Protein AF-A0A7J9GFH0-F1 (afdb_monomer_lite)

Foldseek 3Di:
DDDQDDPVCVVVSQVVVQVVCVVVPQDARQDPPDPDPVNVVRNVVSVVVVVVVVVVVVVVVVVVVVVVVVVVVVVVVVVVVVVVVVVVVVVVVVVVVVVVVVVVVVVVVVVVVVVVVVVVVVVVVVVVVVVVVVVVVVVVVVVVVVVVVVVVVVVVVVVVVVVVVVVVPDDDDDDDDDDDDDDDDDDPPPPVVVVVVVVVVVVVVVVVVVVVVVVVVVVVVVVVD

Radius of gyration: 64.39 Å; chains: 1; bounding box: 126×39×171 Å

Secondary structure (DSSP, 8-state):
---S--TTTHHHHHHHHHHHHHHTT-S----SS--SHHHHHHHHHHHHHHHHHHHHHHHHHHHHHHHHHHHHHHHHHHHHHHHHHHHHHHHHHHHHHHHHHHHHHHHHHHHHHHHHHHHHHHHHHHHHHHHHHHHHHHHHHHHHHHHHHHHHHHHHHHHHHHHHHHTTS-------------PPP----HHHHHHHHHHHHHHHHHHHHHHHHHHHHHHHHHH--

Organism: NCBI:txid34285

Structure (mmCIF, N/CA/C/O backbone):
data_AF-A0A7J9GFH0-F1
#
_entry.id   AF-A0A7J9GFH0-F1
#
loop_
_atom_site.group_PDB
_atom_site.id
_atom_site.type_symbol
_atom_site.label_atom_id
_atom_site.label_alt_id
_atom_site.label_comp_id
_atom_site.label_asym_id
_atom_site.label_entity_id
_atom_site.label_seq_id
_atom_site.pdbx_PDB_ins_code
_atom_site.Cartn_x
_atom_site.Cartn_y
_atom_site.Cartn_z
_atom_site.occupancy
_atom_site.B_iso_or_equiv
_atom_site.auth_seq_id
_atom_site.auth_comp_id
_atom_site.auth_asym_id
_atom_site.auth_atom_id
_atom_site.pdbx_PDB_model_num
ATOM 1 N N . GLU A 1 1 ? 15.132 -2.790 -58.541 1.00 52.41 1 GLU A N 1
ATOM 2 C CA . GLU A 1 1 ? 16.524 -2.579 -58.098 1.00 52.41 1 GLU A CA 1
ATOM 3 C C . GLU A 1 1 ? 16.823 -1.096 -58.178 1.00 52.41 1 GLU A C 1
ATOM 5 O O . GLU A 1 1 ? 16.444 -0.479 -59.165 1.00 52.41 1 GLU A O 1
ATOM 10 N N . TYR A 1 2 ? 17.394 -0.510 -57.127 1.00 74.12 2 TYR A N 1
ATOM 11 C CA . TYR A 1 2 ? 17.828 0.885 -57.156 1.00 74.12 2 TYR A CA 1
ATOM 12 C C . TYR A 1 2 ? 19.345 0.876 -57.318 1.00 74.12 2 TYR A C 1
ATOM 14 O O . TYR A 1 2 ? 20.072 0.583 -56.370 1.00 74.12 2 TYR A O 1
ATOM 22 N N . THR A 1 3 ? 19.812 1.093 -58.543 1.00 85.44 3 THR A N 1
ATOM 23 C CA . THR A 1 3 ? 21.237 1.028 -58.867 1.00 85.44 3 THR A CA 1
ATOM 24 C C . THR A 1 3 ? 21.849 2.404 -58.656 1.00 85.44 3 THR A C 1
ATOM 26 O O . THR A 1 3 ? 21.483 3.361 -59.329 1.00 85.44 3 THR A O 1
ATOM 29 N N . PHE A 1 4 ? 22.766 2.511 -57.694 1.00 90.75 4 PHE A N 1
ATOM 30 C CA . PHE A 1 4 ? 23.418 3.778 -57.357 1.00 90.75 4 PHE A CA 1
ATOM 31 C C . PHE A 1 4 ? 24.394 4.269 -58.445 1.00 90.75 4 PHE A C 1
ATOM 33 O O . PHE A 1 4 ? 24.549 5.474 -58.609 1.00 90.75 4 PHE A O 1
ATOM 40 N N . ALA A 1 5 ? 25.045 3.367 -59.189 1.00 91.25 5 ALA A N 1
ATOM 41 C CA . ALA A 1 5 ? 26.006 3.721 -60.235 1.00 91.25 5 ALA A CA 1
ATOM 42 C C . ALA A 1 5 ? 25.858 2.830 -61.482 1.00 91.25 5 ALA A C 1
ATOM 44 O O . ALA A 1 5 ? 25.678 1.619 -61.363 1.00 91.25 5 ALA A O 1
ATOM 45 N N . ASP A 1 6 ? 25.980 3.429 -62.665 1.00 92.00 6 ASP A N 1
ATOM 46 C CA . ASP A 1 6 ? 25.994 2.787 -63.983 1.00 92.00 6 ASP A CA 1
ATOM 47 C C . ASP A 1 6 ? 27.064 3.427 -64.887 1.00 92.00 6 ASP A C 1
ATOM 49 O O . ASP A 1 6 ? 27.697 4.417 -64.521 1.00 92.00 6 ASP A O 1
ATOM 53 N N . ALA A 1 7 ? 27.278 2.872 -66.084 1.00 90.62 7 ALA A N 1
ATOM 54 C CA . ALA A 1 7 ? 28.321 3.333 -67.004 1.00 90.62 7 ALA A CA 1
ATOM 55 C C . ALA A 1 7 ? 28.173 4.804 -67.449 1.00 90.62 7 ALA A C 1
ATOM 57 O O . ALA A 1 7 ? 29.170 5.429 -67.807 1.00 90.62 7 ALA A O 1
ATOM 58 N N . GLY A 1 8 ? 26.959 5.362 -67.428 1.00 92.94 8 GLY A N 1
ATOM 59 C CA . GLY A 1 8 ? 26.682 6.741 -67.825 1.00 92.94 8 GLY A CA 1
ATOM 60 C C . GLY A 1 8 ? 26.935 7.772 -66.723 1.00 92.94 8 GLY A C 1
ATOM 61 O O . GLY A 1 8 ? 27.046 8.958 -67.032 1.00 92.94 8 GLY A O 1
ATOM 62 N N . ASN A 1 9 ? 27.047 7.353 -65.455 1.00 92.25 9 ASN A N 1
ATOM 63 C CA . ASN A 1 9 ? 27.145 8.268 -64.309 1.00 92.25 9 ASN A CA 1
ATOM 64 C C . ASN A 1 9 ? 28.367 8.055 -63.391 1.00 92.25 9 ASN A C 1
ATOM 66 O O . ASN A 1 9 ? 28.480 8.738 -62.370 1.00 92.25 9 ASN A O 1
ATOM 70 N N . LEU A 1 10 ? 29.313 7.180 -63.761 1.00 89.25 10 LEU A N 1
ATOM 71 C CA . LEU A 1 10 ? 30.472 6.817 -62.925 1.00 89.25 10 LEU A CA 1
ATOM 72 C C . LEU A 1 10 ? 31.273 8.013 -62.387 1.00 89.25 10 LEU A C 1
ATOM 74 O O . LEU A 1 10 ? 31.645 8.011 -61.213 1.00 89.25 10 LEU A O 1
ATOM 78 N N . ASP A 1 11 ? 31.533 9.034 -63.209 1.00 87.62 11 ASP A N 1
ATOM 79 C CA . ASP A 1 11 ? 32.290 10.225 -62.786 1.00 87.62 11 ASP A CA 1
ATOM 80 C C . ASP A 1 11 ? 31.548 10.999 -61.686 1.00 87.62 11 ASP A C 1
ATOM 82 O O . ASP A 1 11 ? 32.135 11.393 -60.674 1.00 87.62 11 ASP A O 1
ATOM 86 N N . HIS A 1 12 ? 30.230 11.144 -61.837 1.00 90.38 12 HIS A N 1
ATOM 87 C CA . HIS A 1 12 ? 29.394 11.805 -60.846 1.00 90.38 12 HIS A CA 1
ATOM 88 C C . HIS A 1 12 ? 29.321 10.998 -59.543 1.00 90.38 12 HIS A C 1
ATOM 90 O O . HIS A 1 12 ? 29.554 11.551 -58.467 1.00 90.38 12 HIS A O 1
ATOM 96 N N . CYS A 1 13 ? 29.082 9.685 -59.628 1.00 91.06 13 CYS A N 1
ATOM 97 C CA . CYS A 1 13 ? 29.003 8.817 -58.452 1.00 91.06 13 CYS A CA 1
ATOM 98 C C . CYS A 1 13 ? 30.339 8.740 -57.699 1.00 91.06 13 CYS A C 1
ATOM 100 O O . CYS A 1 13 ? 30.350 8.783 -56.470 1.00 91.06 13 CYS A O 1
ATOM 102 N N . THR A 1 14 ? 31.470 8.706 -58.409 1.00 88.38 14 THR A N 1
ATOM 103 C CA . THR A 1 14 ? 32.809 8.696 -57.792 1.00 88.38 14 THR A CA 1
ATOM 104 C C . THR A 1 14 ? 33.092 10.006 -57.058 1.00 88.38 14 THR A C 1
ATOM 106 O O . THR A 1 14 ? 33.534 9.987 -55.906 1.00 88.38 14 THR A O 1
ATOM 109 N N . LYS A 1 15 ? 32.777 11.157 -57.672 1.00 89.00 15 LYS A N 1
ATOM 110 C CA . LYS A 1 15 ? 32.896 12.473 -57.017 1.00 89.00 15 LYS A CA 1
ATOM 111 C C . LYS A 1 15 ? 32.024 12.560 -55.765 1.00 89.00 15 LYS A C 1
ATOM 113 O O . LYS A 1 15 ? 32.509 12.985 -54.717 1.00 89.00 15 LYS A O 1
ATOM 118 N N . TYR A 1 16 ? 30.774 12.108 -55.858 1.00 91.88 16 TYR A N 1
ATOM 119 C CA . TYR A 1 16 ? 29.848 12.088 -54.728 1.00 91.88 16 TYR A CA 1
ATOM 120 C C . TYR A 1 16 ? 30.355 11.209 -53.576 1.00 91.88 16 TYR A C 1
ATOM 122 O O . TYR A 1 16 ? 30.370 11.656 -52.427 1.00 91.88 16 TYR A O 1
ATOM 130 N N . LEU A 1 17 ? 30.804 9.982 -53.865 1.00 91.00 17 LEU A N 1
ATOM 131 C CA . LEU A 1 17 ? 31.342 9.078 -52.846 1.00 91.00 17 LEU A CA 1
ATOM 132 C C . LEU A 1 17 ? 32.554 9.697 -52.154 1.00 91.00 17 LEU A C 1
ATOM 134 O O . LEU A 1 17 ? 32.603 9.725 -50.930 1.00 91.00 17 LEU A O 1
ATOM 138 N N . ASN A 1 18 ? 33.487 10.269 -52.912 1.00 91.06 18 ASN A N 1
ATOM 139 C CA . ASN A 1 18 ? 34.682 10.892 -52.349 1.00 91.06 18 ASN A CA 1
ATOM 140 C C . ASN A 1 18 ? 34.357 12.093 -51.454 1.00 91.06 18 ASN A C 1
ATOM 142 O O . ASN A 1 18 ? 34.905 12.204 -50.358 1.00 91.06 18 ASN A O 1
ATOM 146 N N . GLN A 1 19 ? 33.419 12.950 -51.860 1.00 91.12 19 GLN A N 1
ATOM 147 C CA . GLN A 1 19 ? 32.956 14.061 -51.024 1.00 91.12 19 GLN A CA 1
ATOM 148 C C . GLN A 1 19 ? 32.270 13.571 -49.739 1.00 91.12 19 GLN A C 1
ATOM 150 O O . GLN A 1 19 ? 32.474 14.123 -48.655 1.00 91.12 19 GLN A O 1
ATOM 155 N N . THR A 1 20 ? 31.468 12.515 -49.852 1.00 92.19 20 THR A N 1
ATOM 156 C CA . THR A 1 20 ? 30.736 11.924 -48.727 1.00 92.19 20 THR A CA 1
ATOM 157 C C . THR A 1 20 ? 31.685 11.258 -47.733 1.00 92.19 20 THR A C 1
ATOM 159 O O . THR A 1 20 ? 31.563 11.463 -46.528 1.00 92.19 20 THR A O 1
ATOM 162 N N . LEU A 1 21 ? 32.681 10.520 -48.224 1.00 92.06 21 LEU A N 1
ATOM 163 C CA . LEU A 1 21 ? 33.712 9.884 -47.406 1.00 92.06 21 LEU A CA 1
ATOM 164 C C . LEU A 1 21 ? 34.490 10.909 -46.584 1.00 92.06 21 LEU A C 1
ATOM 166 O O . LEU A 1 21 ? 34.638 10.734 -45.378 1.00 92.06 21 LEU A O 1
ATOM 170 N N . VAL A 1 22 ? 34.908 12.016 -47.200 1.00 90.19 22 VAL A N 1
ATOM 171 C CA . VAL A 1 22 ? 35.582 13.107 -46.479 1.00 90.19 22 VAL A CA 1
ATOM 172 C C . VAL A 1 22 ? 34.663 13.717 -45.419 1.00 90.19 22 VAL A C 1
ATOM 174 O O . VAL A 1 22 ? 35.096 13.955 -44.294 1.00 90.19 22 VAL A O 1
ATOM 177 N N . THR A 1 23 ? 33.382 13.916 -45.743 1.00 92.75 23 THR A N 1
ATOM 178 C CA . THR A 1 23 ? 32.383 14.459 -44.805 1.00 92.75 23 THR A CA 1
ATOM 179 C C . THR A 1 23 ? 32.192 13.552 -43.586 1.00 92.75 23 THR A C 1
ATOM 181 O O . THR A 1 23 ? 32.051 14.043 -42.468 1.00 92.75 23 THR A O 1
ATOM 184 N N . PHE A 1 24 ? 32.242 12.232 -43.778 1.00 91.38 24 PHE A N 1
ATOM 185 C CA . PHE A 1 24 ? 32.204 11.245 -42.695 1.00 91.38 24 PHE A CA 1
ATOM 186 C C . PHE A 1 24 ? 33.566 10.994 -42.026 1.00 91.38 24 PHE A C 1
ATOM 188 O O . PHE A 1 24 ? 33.665 10.135 -41.153 1.00 91.38 24 PHE A O 1
ATOM 195 N N . GLY A 1 25 ? 34.601 11.763 -42.380 1.00 91.25 25 GLY A N 1
ATOM 196 C CA . GLY A 1 25 ? 35.906 11.734 -41.720 1.00 91.25 25 GLY A CA 1
ATOM 197 C C . GLY A 1 25 ? 36.861 10.648 -42.221 1.00 91.25 25 GLY A C 1
ATOM 198 O O . GLY A 1 25 ? 37.828 10.330 -41.529 1.00 91.25 25 GLY A O 1
ATOM 199 N N . PHE A 1 26 ? 36.628 10.075 -43.405 1.00 90.62 26 PHE A N 1
ATOM 200 C CA . PHE A 1 26 ? 37.538 9.094 -43.994 1.00 90.62 26 PHE A CA 1
ATOM 201 C C . PHE A 1 26 ? 38.733 9.771 -44.694 1.00 90.62 26 PHE A C 1
ATOM 203 O O . PHE A 1 26 ? 38.557 10.754 -45.417 1.00 90.62 26 PHE A O 1
ATOM 210 N N . PRO A 1 27 ? 39.960 9.244 -44.520 1.00 72.19 27 PRO A N 1
ATOM 211 C CA . PRO A 1 27 ? 41.197 9.942 -44.878 1.00 72.19 27 PRO A CA 1
ATOM 212 C C . PRO A 1 27 ? 41.622 9.833 -46.356 1.00 72.19 27 PRO A C 1
ATOM 214 O O . PRO A 1 27 ? 42.623 10.442 -46.732 1.00 72.19 27 PRO A O 1
ATOM 217 N N . ALA A 1 28 ? 40.925 9.060 -47.200 1.00 73.25 28 ALA A N 1
ATOM 218 C CA . ALA A 1 28 ? 41.330 8.816 -48.589 1.00 73.25 28 ALA A CA 1
ATOM 219 C C . ALA A 1 28 ? 40.144 8.792 -49.565 1.00 73.25 28 ALA A C 1
ATOM 221 O O . ALA A 1 28 ? 39.106 8.189 -49.292 1.00 73.25 28 ALA A O 1
ATOM 222 N N . SER A 1 29 ? 40.328 9.414 -50.731 1.00 77.94 29 SER A N 1
ATOM 223 C CA . SER A 1 29 ? 39.418 9.292 -51.870 1.00 77.94 29 SER A CA 1
ATOM 224 C C . SER A 1 29 ? 39.567 7.922 -52.528 1.00 77.94 29 SER A C 1
ATOM 226 O O . SER A 1 29 ? 40.685 7.448 -52.729 1.00 77.94 29 SER A O 1
ATOM 228 N N . LEU A 1 30 ? 38.448 7.320 -52.908 1.00 85.38 30 LEU A N 1
ATOM 229 C CA . LEU A 1 30 ? 38.395 6.185 -53.813 1.00 85.38 30 LEU A CA 1
ATOM 230 C C . LEU A 1 30 ? 38.889 6.632 -55.190 1.00 85.38 30 LEU A C 1
ATOM 232 O O . LEU A 1 30 ? 38.220 7.404 -55.884 1.00 85.38 30 LEU A O 1
ATOM 236 N N . ASP A 1 31 ? 40.059 6.134 -55.569 1.00 87.12 31 ASP A N 1
ATOM 237 C CA . ASP A 1 31 ? 40.523 6.145 -56.949 1.00 87.12 31 ASP A CA 1
ATOM 238 C C . ASP A 1 31 ? 40.483 4.708 -57.464 1.00 87.12 31 ASP A C 1
ATOM 240 O O . ASP A 1 31 ? 41.330 3.877 -57.128 1.00 87.12 31 ASP A O 1
ATOM 244 N N . LEU A 1 32 ? 39.417 4.402 -58.202 1.00 80.69 32 LEU A N 1
ATOM 245 C CA . LEU A 1 32 ? 39.141 3.065 -58.727 1.00 80.69 32 LEU A CA 1
ATOM 246 C C . LEU A 1 32 ? 39.838 2.809 -60.070 1.00 80.69 32 LEU A C 1
ATOM 248 O O . LEU A 1 32 ? 39.876 1.667 -60.520 1.00 80.69 32 LEU A O 1
ATOM 252 N N . PHE A 1 33 ? 40.378 3.855 -60.701 1.00 83.00 33 PHE A N 1
ATOM 253 C CA . PHE A 1 33 ? 41.049 3.783 -62.002 1.00 83.00 33 PHE A CA 1
ATOM 254 C C . PHE A 1 33 ? 42.569 3.977 -61.889 1.00 83.00 33 PHE A C 1
ATOM 256 O O . PHE A 1 33 ? 43.272 3.980 -62.902 1.00 83.00 33 PHE A O 1
ATOM 263 N N . ALA A 1 34 ? 43.083 4.130 -60.666 1.00 87.00 34 ALA A N 1
ATOM 264 C CA . ALA A 1 34 ? 44.504 4.225 -60.381 1.00 87.00 34 ALA A CA 1
ATOM 265 C C . ALA A 1 34 ? 45.259 2.958 -60.810 1.00 87.00 34 ALA A C 1
ATOM 267 O O . ALA A 1 34 ? 44.899 1.840 -60.447 1.00 87.00 34 ALA A O 1
ATOM 268 N N . ASN A 1 35 ? 46.366 3.159 -61.527 1.00 87.81 35 ASN A N 1
ATOM 269 C CA . ASN A 1 35 ? 47.266 2.087 -61.962 1.00 87.81 35 ASN A CA 1
ATOM 270 C C . ASN A 1 35 ? 48.577 2.052 -61.161 1.00 87.81 35 ASN A C 1
ATOM 272 O O . ASN A 1 35 ? 49.395 1.153 -61.357 1.00 87.81 35 ASN A O 1
ATOM 276 N N . ASP A 1 36 ? 48.800 3.024 -60.270 1.00 93.56 36 ASP A N 1
ATOM 277 C CA . ASP A 1 36 ? 49.975 3.052 -59.407 1.00 93.56 36 ASP A CA 1
ATOM 278 C C . ASP A 1 36 ? 49.691 2.361 -58.054 1.00 93.56 36 ASP A C 1
ATOM 280 O O . ASP A 1 36 ? 48.625 2.563 -57.458 1.00 93.56 36 ASP A O 1
ATOM 284 N N . PRO A 1 37 ? 50.636 1.562 -57.523 1.00 92.44 37 PRO A N 1
ATOM 285 C CA . PRO A 1 37 ? 50.430 0.821 -56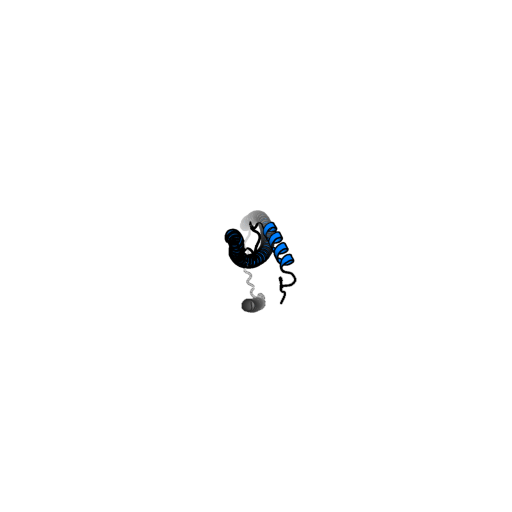.278 1.00 92.44 37 PRO A CA 1
ATOM 286 C C . PRO A 1 37 ? 50.078 1.686 -55.058 1.00 92.44 37 PRO A C 1
ATOM 288 O O . PRO A 1 37 ? 49.402 1.210 -54.147 1.00 92.44 37 PRO A O 1
ATOM 291 N N . VAL A 1 38 ? 50.522 2.947 -55.016 1.00 90.69 38 VAL A N 1
ATOM 292 C CA . VAL A 1 38 ? 50.305 3.842 -53.868 1.00 90.69 38 VAL A CA 1
ATOM 293 C C . VAL A 1 38 ? 48.847 4.296 -53.810 1.00 90.69 38 VAL A C 1
ATOM 295 O O . VAL A 1 38 ? 48.231 4.289 -52.743 1.00 90.69 38 VAL A O 1
ATOM 298 N N . SER A 1 39 ? 48.267 4.670 -54.946 1.00 89.31 39 SER A N 1
ATOM 299 C CA . SER A 1 39 ? 46.855 5.047 -55.045 1.00 89.31 39 SER A CA 1
ATOM 300 C C . SER A 1 39 ? 45.929 3.854 -54.816 1.00 89.31 39 SER A C 1
ATOM 302 O O . SER A 1 39 ? 44.978 3.976 -54.045 1.00 89.31 39 SER A O 1
ATOM 304 N N . VAL A 1 40 ? 46.268 2.674 -55.351 1.00 90.50 40 VAL A N 1
ATOM 305 C CA . VAL A 1 40 ? 45.525 1.431 -55.070 1.00 90.50 40 VAL A CA 1
ATOM 306 C C . VAL A 1 40 ? 45.533 1.111 -53.570 1.00 90.50 40 VAL A C 1
ATOM 308 O O . VAL A 1 40 ? 44.481 0.839 -52.990 1.00 90.50 40 VAL A O 1
ATOM 311 N N . ALA A 1 41 ? 46.687 1.214 -52.899 1.00 91.44 41 ALA A N 1
ATOM 312 C CA . ALA A 1 41 ? 46.783 0.992 -51.456 1.00 91.44 41 ALA A CA 1
ATOM 313 C C . ALA A 1 41 ? 45.929 1.983 -50.640 1.00 91.44 41 ALA A C 1
ATOM 315 O O . ALA A 1 41 ? 45.301 1.588 -49.656 1.00 91.44 41 ALA A O 1
ATOM 316 N N . ARG A 1 42 ? 45.853 3.258 -51.052 1.00 90.12 42 ARG A N 1
ATOM 317 C CA . ARG A 1 42 ? 44.981 4.262 -50.411 1.00 90.12 42 ARG A CA 1
ATOM 318 C C . ARG A 1 42 ? 43.501 3.907 -50.543 1.00 90.12 42 ARG A C 1
ATOM 320 O O . ARG A 1 42 ? 42.786 3.966 -49.541 1.00 90.12 42 ARG A O 1
ATOM 327 N N . THR A 1 43 ? 43.061 3.482 -51.727 1.00 91.38 43 THR A N 1
ATOM 328 C CA . THR A 1 43 ? 41.689 3.000 -51.951 1.00 91.38 43 THR A CA 1
ATOM 329 C C . THR A 1 43 ? 41.394 1.778 -51.071 1.00 91.38 43 THR A C 1
ATOM 331 O O . THR A 1 43 ? 40.390 1.773 -50.358 1.00 91.38 43 THR A O 1
ATOM 334 N N . CYS A 1 44 ? 42.291 0.785 -51.024 1.00 91.00 44 CYS A N 1
ATOM 335 C CA . CYS A 1 44 ? 42.139 -0.395 -50.164 1.00 91.00 44 CYS A CA 1
ATOM 336 C C . CYS A 1 44 ? 42.028 -0.033 -48.677 1.00 91.00 44 CYS A C 1
ATOM 338 O O . CYS A 1 44 ? 41.154 -0.551 -47.985 1.00 91.00 44 CYS A O 1
ATOM 340 N N . ASN A 1 45 ? 42.866 0.882 -48.186 1.00 92.06 45 ASN A N 1
ATOM 341 C CA . ASN A 1 45 ? 42.812 1.335 -46.796 1.00 92.06 45 ASN A CA 1
ATOM 342 C C . ASN A 1 45 ? 41.503 2.068 -46.478 1.00 92.06 45 ASN A C 1
ATOM 344 O O . ASN A 1 45 ? 40.937 1.853 -45.408 1.00 92.06 45 ASN A O 1
ATOM 348 N N . CYS A 1 46 ? 40.989 2.881 -47.407 1.00 92.62 46 CYS A N 1
ATOM 349 C CA . CYS A 1 46 ? 39.687 3.532 -47.251 1.00 92.62 46 CYS A CA 1
ATOM 350 C C . CYS A 1 46 ? 38.556 2.501 -47.134 1.00 92.62 46 CYS A C 1
ATOM 352 O O . CYS A 1 46 ? 37.756 2.550 -46.199 1.00 92.62 46 CYS A O 1
ATOM 354 N N . ILE A 1 47 ? 38.543 1.508 -48.030 1.00 92.56 47 ILE A N 1
ATOM 355 C CA . ILE A 1 47 ? 37.573 0.404 -48.002 1.00 92.56 47 ILE A CA 1
ATOM 356 C C . ILE A 1 47 ? 37.692 -0.392 -46.696 1.00 92.56 47 ILE A C 1
ATOM 358 O O . ILE A 1 47 ? 36.682 -0.695 -46.063 1.00 92.56 47 ILE A O 1
ATOM 362 N N . TYR A 1 48 ? 38.911 -0.683 -46.243 1.00 93.25 48 TYR A N 1
ATOM 363 C CA . TYR A 1 48 ? 39.139 -1.365 -44.972 1.00 93.25 48 TYR A CA 1
ATOM 364 C C . TYR A 1 48 ? 38.613 -0.554 -43.777 1.00 93.25 48 TYR A C 1
ATOM 366 O O . TYR A 1 48 ? 37.925 -1.107 -42.920 1.00 93.25 48 TYR A O 1
ATOM 374 N N . SER A 1 49 ? 38.849 0.763 -43.739 1.00 93.25 49 SER A N 1
ATOM 375 C CA . SER A 1 49 ? 38.288 1.645 -42.705 1.00 93.25 49 SER A CA 1
ATOM 376 C C . SER A 1 49 ? 36.756 1.658 -42.711 1.00 93.25 49 SER A C 1
ATOM 378 O O . SER A 1 49 ? 36.153 1.628 -41.638 1.00 93.25 49 SER A O 1
ATOM 380 N N . LEU A 1 50 ? 36.118 1.648 -43.889 1.00 94.06 50 LEU A N 1
ATOM 381 C CA . LEU A 1 50 ? 34.656 1.555 -44.015 1.00 94.06 50 LEU A CA 1
ATOM 382 C C . LEU A 1 50 ? 34.120 0.244 -43.433 1.00 94.06 50 LEU A C 1
ATOM 384 O O . LEU A 1 50 ? 33.158 0.254 -42.664 1.00 94.06 50 LEU A O 1
ATOM 388 N N . LEU A 1 51 ? 34.760 -0.880 -43.760 1.00 95.69 51 LEU A N 1
ATOM 389 C CA . LEU A 1 51 ? 34.381 -2.194 -43.237 1.00 95.69 51 LEU A CA 1
ATOM 390 C C . LEU A 1 51 ? 34.579 -2.275 -41.720 1.00 95.69 51 LEU A C 1
ATOM 392 O O . LEU A 1 51 ? 33.692 -2.744 -41.008 1.00 95.69 51 LEU A O 1
ATOM 396 N N . GLN A 1 52 ? 35.695 -1.754 -41.208 1.00 95.81 52 GLN A N 1
ATOM 397 C CA . GLN A 1 52 ? 35.976 -1.737 -39.774 1.00 95.81 52 GLN A CA 1
ATOM 398 C C . GLN A 1 52 ? 34.998 -0.840 -39.006 1.00 95.81 52 GLN A C 1
ATOM 400 O O . GLN A 1 52 ? 34.563 -1.188 -37.907 1.00 95.81 52 GLN A O 1
ATOM 405 N N . GLN A 1 53 ? 34.635 0.321 -39.557 1.00 95.94 53 GLN A N 1
ATOM 406 C CA . GLN A 1 53 ? 33.585 1.152 -38.971 1.00 95.94 53 GLN A CA 1
ATOM 407 C C . GLN A 1 53 ? 32.248 0.412 -38.972 1.00 95.94 53 GLN A C 1
ATOM 409 O O . GLN A 1 53 ? 31.601 0.343 -37.932 1.00 95.94 53 GLN A O 1
ATOM 414 N N . ARG A 1 54 ? 31.870 -0.218 -40.090 1.00 96.75 54 ARG A N 1
ATOM 415 C CA . ARG A 1 54 ? 30.624 -0.982 -40.176 1.00 96.75 54 ARG A CA 1
ATOM 416 C C . ARG A 1 54 ? 30.560 -2.104 -39.141 1.00 96.75 54 ARG A C 1
ATOM 418 O O . ARG A 1 54 ? 29.505 -2.305 -38.545 1.00 96.75 54 ARG A O 1
ATOM 425 N N . GLN A 1 55 ? 31.659 -2.820 -38.924 1.00 97.88 55 GLN A N 1
ATOM 426 C CA . GLN A 1 55 ? 31.723 -3.870 -37.913 1.00 97.88 55 GLN A CA 1
ATOM 427 C C . GLN A 1 55 ? 31.518 -3.306 -36.500 1.00 97.88 55 GLN A C 1
ATOM 429 O O . GLN A 1 55 ? 30.651 -3.792 -35.777 1.00 97.88 55 GLN A O 1
ATOM 434 N N . ARG A 1 56 ? 32.219 -2.220 -36.144 1.00 97.81 56 ARG A N 1
ATOM 435 C CA . ARG A 1 56 ? 32.037 -1.537 -34.850 1.00 97.81 56 ARG A CA 1
ATOM 436 C C . ARG A 1 56 ? 30.612 -1.019 -34.654 1.00 97.81 56 ARG A C 1
ATOM 438 O O . ARG A 1 56 ? 30.063 -1.145 -33.565 1.00 97.81 56 ARG A O 1
ATOM 445 N N . ASP A 1 57 ? 29.996 -0.477 -35.703 1.00 98.00 57 ASP A N 1
ATOM 446 C CA . ASP A 1 57 ? 28.612 -0.001 -35.654 1.00 98.00 57 ASP A CA 1
ATOM 447 C C . ASP A 1 57 ? 27.626 -1.153 -35.419 1.00 98.00 57 ASP A C 1
ATOM 449 O O . ASP A 1 57 ? 26.640 -0.993 -34.699 1.00 98.00 57 ASP A O 1
ATOM 453 N N . ILE A 1 58 ? 27.866 -2.324 -36.020 1.00 98.12 58 ILE A N 1
ATOM 454 C CA . ILE A 1 58 ? 27.050 -3.521 -35.784 1.00 98.12 58 ILE A CA 1
ATOM 455 C C . ILE A 1 58 ? 27.184 -3.964 -34.327 1.00 98.12 58 ILE A C 1
ATOM 457 O O . ILE A 1 58 ? 26.163 -4.059 -33.650 1.00 98.12 58 ILE A O 1
ATOM 461 N N . GLU A 1 59 ? 28.411 -4.139 -33.835 1.00 98.12 59 GLU A N 1
ATOM 462 C CA . GLU A 1 59 ? 28.690 -4.563 -32.456 1.00 98.12 59 GLU A CA 1
ATOM 463 C C . GLU A 1 59 ? 28.086 -3.589 -31.429 1.00 98.12 59 GLU A C 1
ATOM 465 O O . GLU A 1 59 ? 27.440 -4.000 -30.462 1.00 98.12 59 GLU A O 1
ATOM 470 N N . PHE A 1 60 ? 28.217 -2.278 -31.666 1.00 98.25 60 PHE A N 1
ATOM 471 C CA . PHE A 1 60 ? 27.617 -1.253 -30.814 1.00 98.25 60 PHE A CA 1
ATOM 472 C C . PHE A 1 60 ? 26.087 -1.345 -30.797 1.00 98.25 60 PHE A C 1
ATOM 474 O O . PHE A 1 60 ? 25.473 -1.310 -29.728 1.00 98.25 60 PHE A O 1
ATOM 481 N N . ARG A 1 61 ? 25.455 -1.486 -31.969 1.00 98.44 61 ARG A N 1
ATOM 482 C CA . ARG A 1 61 ? 23.994 -1.629 -32.064 1.00 98.44 61 ARG A CA 1
ATOM 483 C C . ARG A 1 61 ? 23.500 -2.906 -31.397 1.00 98.44 61 ARG A C 1
ATOM 485 O O . ARG A 1 61 ? 22.443 -2.870 -30.776 1.00 98.44 61 ARG A O 1
ATOM 492 N N . GLU A 1 62 ? 24.223 -4.013 -31.532 1.00 98.12 62 GLU A N 1
ATOM 493 C CA . GLU A 1 62 ? 23.878 -5.283 -30.888 1.00 98.12 62 GLU A CA 1
ATOM 494 C C . GLU A 1 62 ? 23.937 -5.154 -29.364 1.00 98.12 62 GLU A C 1
ATOM 496 O O . GLU A 1 62 ? 22.939 -5.425 -28.698 1.00 98.12 62 GLU A O 1
ATOM 501 N N . SER A 1 63 ? 25.031 -4.609 -28.825 1.00 98.19 63 SER A N 1
ATOM 502 C CA . SER A 1 63 ? 25.188 -4.346 -27.388 1.00 98.19 63 SER A CA 1
ATOM 503 C C . SER A 1 63 ? 24.104 -3.407 -26.837 1.00 98.19 63 SER A C 1
ATOM 505 O O . SER A 1 63 ? 23.450 -3.706 -25.832 1.00 98.19 63 SER A O 1
ATOM 507 N N . ALA A 1 64 ? 23.826 -2.302 -27.538 1.00 98.06 64 ALA A N 1
ATOM 508 C CA . ALA A 1 64 ? 22.761 -1.376 -27.161 1.00 98.06 64 ALA A CA 1
ATOM 509 C C . ALA A 1 64 ? 21.376 -2.046 -27.202 1.00 98.06 64 ALA A C 1
ATOM 511 O O . ALA A 1 64 ? 20.532 -1.807 -26.333 1.00 98.06 64 ALA A O 1
ATOM 512 N N . ASN A 1 65 ? 21.132 -2.911 -28.189 1.00 98.38 65 ASN A N 1
ATOM 513 C CA . ASN A 1 65 ? 19.880 -3.645 -28.307 1.00 98.38 65 ASN A CA 1
ATOM 514 C C . ASN A 1 65 ? 19.715 -4.679 -27.185 1.00 98.38 65 ASN A C 1
ATOM 516 O O . ASN A 1 65 ? 18.625 -4.786 -26.626 1.00 98.38 65 ASN A O 1
ATOM 520 N N . GLU A 1 66 ? 20.775 -5.391 -26.802 1.00 98.44 66 GLU A N 1
ATOM 521 C CA . GLU A 1 66 ? 20.752 -6.284 -25.639 1.00 98.44 66 GLU A CA 1
ATOM 522 C C . GLU A 1 66 ? 20.437 -5.529 -24.347 1.00 98.44 66 GLU A C 1
ATOM 524 O O . GLU A 1 66 ? 19.565 -5.947 -23.582 1.00 98.44 66 GLU A O 1
ATOM 529 N N . GLN A 1 67 ? 21.104 -4.395 -24.110 1.00 98.38 67 GLN A N 1
ATOM 530 C CA . GLN A 1 67 ? 20.845 -3.568 -22.934 1.00 98.38 67 GLN A CA 1
ATOM 531 C C . GLN A 1 67 ? 19.394 -3.077 -22.913 1.00 98.38 67 GLN A C 1
ATOM 533 O O . GLN A 1 67 ? 18.729 -3.155 -21.878 1.00 98.38 67 GLN A O 1
ATOM 538 N N . ARG A 1 68 ? 18.872 -2.636 -24.063 1.00 98.38 68 ARG A N 1
ATOM 539 C CA . ARG A 1 68 ? 17.470 -2.230 -24.211 1.00 98.38 68 ARG A CA 1
ATOM 540 C C . ARG A 1 68 ? 16.511 -3.367 -23.850 1.00 98.38 68 ARG A C 1
ATOM 542 O O . ARG A 1 68 ? 15.539 -3.124 -23.144 1.00 98.38 68 ARG A O 1
ATOM 549 N N . GLN A 1 69 ? 16.774 -4.598 -24.292 1.00 98.50 69 GLN A N 1
ATOM 550 C CA . GLN A 1 69 ? 15.920 -5.749 -23.967 1.00 98.50 69 GLN A CA 1
ATOM 551 C C . GLN A 1 69 ? 15.940 -6.096 -22.472 1.00 98.50 69 GLN A C 1
ATOM 553 O O . GLN A 1 69 ? 14.893 -6.395 -21.891 1.00 98.50 69 GLN A O 1
ATOM 558 N N . ARG A 1 70 ? 17.108 -6.002 -21.821 1.00 98.44 70 ARG A N 1
ATOM 559 C CA . ARG A 1 70 ? 17.219 -6.179 -20.362 1.00 98.44 70 ARG A CA 1
ATOM 560 C C . ARG A 1 70 ? 16.411 -5.117 -19.614 1.00 98.44 70 ARG A C 1
ATOM 562 O O . ARG A 1 70 ? 15.612 -5.468 -18.753 1.00 98.44 70 ARG A O 1
ATOM 569 N N . LEU A 1 71 ? 16.546 -3.847 -20.002 1.00 98.56 71 LEU A N 1
ATOM 570 C CA . LEU A 1 71 ? 15.795 -2.744 -19.396 1.00 98.56 71 LEU A CA 1
ATOM 571 C C . LEU A 1 71 ? 14.282 -2.893 -19.581 1.00 98.56 71 LEU A C 1
ATOM 573 O O . LEU A 1 71 ? 13.538 -2.665 -18.635 1.00 98.56 71 LEU A O 1
ATOM 577 N N . LEU A 1 72 ? 13.815 -3.315 -20.760 1.00 98.62 72 LEU A N 1
ATOM 578 C CA . LEU A 1 72 ? 12.391 -3.589 -20.976 1.00 98.62 72 LEU A CA 1
ATOM 579 C C . LEU A 1 72 ? 11.874 -4.696 -20.053 1.00 98.62 72 LEU A C 1
ATOM 581 O O . LEU A 1 72 ? 10.798 -4.565 -19.480 1.00 98.62 72 LEU A O 1
ATOM 585 N N . SER A 1 73 ? 12.666 -5.751 -19.860 1.00 98.56 73 SER A N 1
ATOM 586 C CA . SER A 1 73 ? 12.316 -6.837 -18.939 1.00 98.56 73 SER A CA 1
ATOM 587 C C . SER A 1 73 ? 12.249 -6.351 -17.486 1.00 98.56 73 SER A C 1
ATOM 589 O O . SER A 1 73 ? 11.343 -6.728 -16.740 1.00 98.56 73 SER A O 1
ATOM 591 N N . ASP A 1 74 ? 13.180 -5.484 -17.081 1.00 98.62 74 ASP A N 1
ATOM 592 C CA . ASP A 1 74 ? 13.171 -4.864 -15.756 1.00 98.62 74 ASP A CA 1
ATOM 593 C C . ASP A 1 74 ? 11.971 -3.937 -15.551 1.00 98.62 74 ASP A C 1
ATOM 595 O O . ASP A 1 74 ? 11.356 -3.985 -14.484 1.00 98.62 74 ASP A O 1
ATOM 599 N N . ILE A 1 75 ? 11.601 -3.150 -16.565 1.00 98.69 75 ILE A N 1
ATOM 600 C CA . ILE A 1 75 ? 10.406 -2.296 -16.542 1.00 98.69 75 ILE A CA 1
ATOM 601 C C . ILE A 1 75 ? 9.162 -3.153 -16.316 1.00 98.69 75 ILE A C 1
ATOM 603 O O . ILE A 1 75 ? 8.466 -2.928 -15.331 1.00 98.69 75 ILE A O 1
ATOM 607 N N . SER A 1 76 ? 8.938 -4.195 -17.123 1.00 98.62 76 SER A N 1
ATOM 608 C CA . SER A 1 76 ? 7.761 -5.062 -16.961 1.00 98.62 76 SER A CA 1
ATOM 609 C C . SER A 1 76 ? 7.704 -5.728 -15.582 1.00 98.62 76 SER A C 1
ATOM 611 O O . SER A 1 76 ? 6.637 -5.857 -14.980 1.00 98.62 76 SER A O 1
ATOM 613 N N . ARG A 1 77 ? 8.860 -6.122 -15.028 1.00 98.69 77 ARG A N 1
ATOM 614 C CA . ARG A 1 77 ? 8.944 -6.671 -13.667 1.00 98.69 77 ARG A CA 1
ATOM 615 C C . ARG A 1 77 ? 8.587 -5.633 -12.600 1.00 98.69 77 ARG A C 1
ATOM 617 O O . ARG A 1 77 ? 7.929 -5.974 -11.614 1.00 98.69 77 ARG A O 1
ATOM 624 N N . LEU A 1 78 ? 9.053 -4.395 -12.753 1.00 98.69 78 LEU A N 1
ATOM 625 C CA . LEU A 1 78 ? 8.758 -3.306 -11.823 1.00 98.69 78 LEU A CA 1
ATOM 626 C C . LEU A 1 78 ? 7.293 -2.872 -11.910 1.00 98.69 78 LEU A C 1
ATOM 628 O O . LEU A 1 78 ? 6.678 -2.692 -10.863 1.00 98.69 78 LEU A O 1
ATOM 632 N N . GLU A 1 79 ? 6.718 -2.791 -13.107 1.00 98.69 79 GLU A N 1
ATOM 633 C CA . GLU A 1 79 ? 5.295 -2.498 -13.326 1.00 98.69 79 GLU A CA 1
ATOM 634 C C . GLU A 1 79 ? 4.402 -3.518 -12.609 1.00 98.69 79 GLU A C 1
ATOM 636 O O . GLU A 1 79 ? 3.559 -3.136 -11.798 1.00 98.69 79 GLU A O 1
ATOM 641 N N . ALA A 1 80 ? 4.669 -4.818 -12.782 1.00 98.62 80 ALA A N 1
ATOM 642 C CA . ALA A 1 80 ? 3.931 -5.870 -12.079 1.00 98.62 80 ALA A CA 1
ATOM 643 C C . ALA A 1 80 ? 4.076 -5.779 -10.546 1.00 98.62 80 ALA A C 1
ATOM 645 O O . ALA A 1 80 ? 3.152 -6.097 -9.790 1.00 98.62 80 ALA A O 1
ATOM 646 N N . LYS A 1 81 ? 5.244 -5.345 -10.052 1.00 98.69 81 LYS A N 1
ATOM 647 C CA . LYS A 1 81 ? 5.462 -5.125 -8.616 1.00 98.69 81 LYS A CA 1
ATOM 648 C C . LYS A 1 81 ? 4.663 -3.927 -8.103 1.00 98.69 81 LYS A C 1
ATOM 650 O O . LYS A 1 81 ? 4.116 -4.023 -7.006 1.00 98.69 81 LYS A O 1
ATOM 655 N N . VAL A 1 82 ? 4.608 -2.833 -8.862 1.00 98.75 82 VAL A N 1
ATOM 656 C CA . VAL A 1 82 ? 3.815 -1.643 -8.525 1.00 98.75 82 VAL A CA 1
ATOM 657 C C . VAL A 1 82 ? 2.337 -2.009 -8.449 1.00 98.75 82 VAL A C 1
ATOM 659 O O . VAL A 1 82 ? 1.731 -1.795 -7.407 1.00 98.75 82 VAL A O 1
ATOM 662 N N . GLU A 1 83 ? 1.798 -2.689 -9.462 1.00 98.62 83 GLU A N 1
ATOM 663 C CA . GLU A 1 83 ? 0.391 -3.112 -9.480 1.00 98.62 83 GLU A CA 1
ATOM 664 C C . GLU A 1 83 ? 0.036 -3.995 -8.270 1.00 98.62 83 GLU A C 1
ATOM 666 O O . GLU A 1 83 ? -0.985 -3.803 -7.605 1.00 98.62 83 GLU A O 1
ATOM 671 N N . ARG A 1 84 ? 0.924 -4.932 -7.908 1.00 98.69 84 ARG A N 1
ATOM 672 C CA . ARG A 1 84 ? 0.744 -5.769 -6.715 1.00 98.69 84 ARG A CA 1
ATOM 673 C C . ARG A 1 84 ? 0.756 -4.954 -5.419 1.00 98.69 84 ARG A C 1
ATOM 675 O O . ARG A 1 84 ? -0.020 -5.258 -4.512 1.00 98.69 84 ARG A O 1
ATOM 682 N N . LEU A 1 85 ? 1.661 -3.985 -5.295 1.00 98.69 85 LEU A N 1
ATOM 683 C CA . LEU A 1 85 ? 1.755 -3.133 -4.107 1.00 98.69 85 LEU A CA 1
ATOM 684 C C . LEU A 1 85 ? 0.538 -2.213 -3.986 1.00 98.69 85 LEU A C 1
ATOM 686 O O . LEU A 1 85 ? -0.002 -2.090 -2.889 1.00 98.69 85 LEU A O 1
ATOM 690 N N . ASP A 1 86 ? 0.049 -1.662 -5.094 1.00 98.75 86 ASP A N 1
ATOM 691 C CA . ASP A 1 86 ? -1.170 -0.852 -5.120 1.00 98.75 86 ASP A CA 1
ATOM 692 C C . ASP A 1 86 ? -2.393 -1.666 -4.684 1.00 98.75 86 ASP A C 1
ATOM 694 O O . ASP A 1 86 ? -3.182 -1.214 -3.851 1.00 98.75 86 ASP A O 1
ATOM 698 N N . ALA A 1 87 ? -2.523 -2.911 -5.155 1.00 98.56 87 ALA A N 1
ATOM 699 C CA . ALA A 1 87 ? -3.589 -3.807 -4.710 1.00 98.56 87 ALA A CA 1
ATOM 700 C C . ALA A 1 87 ? -3.511 -4.108 -3.199 1.00 98.56 87 ALA A C 1
ATOM 702 O O . ALA A 1 87 ? -4.537 -4.147 -2.512 1.00 98.56 87 ALA A O 1
ATOM 703 N N . GLN A 1 88 ? -2.301 -4.295 -2.658 1.00 98.69 88 GLN A N 1
ATOM 704 C CA . GLN A 1 88 ? -2.096 -4.488 -1.218 1.00 98.69 88 GLN A CA 1
ATOM 705 C C . GLN A 1 88 ? -2.448 -3.236 -0.414 1.00 98.69 88 GLN A C 1
ATOM 707 O O . GLN A 1 88 ? -3.086 -3.352 0.632 1.00 98.69 88 GLN A O 1
ATOM 712 N N . LEU A 1 89 ? -2.071 -2.056 -0.905 1.00 98.69 89 LEU A N 1
ATOM 713 C CA . LEU A 1 89 ? -2.363 -0.781 -0.260 1.00 98.69 89 LEU A CA 1
ATOM 714 C C . LEU A 1 89 ? -3.876 -0.546 -0.190 1.00 98.69 89 LEU A C 1
ATOM 716 O O . LEU A 1 89 ? -4.411 -0.332 0.894 1.00 98.69 89 LEU A O 1
ATOM 720 N N . GLN A 1 90 ? -4.592 -0.750 -1.298 1.00 98.62 90 GLN A N 1
ATOM 721 C CA . GLN A 1 90 ? -6.055 -0.661 -1.321 1.00 98.62 90 GLN A CA 1
ATOM 722 C C . GLN A 1 90 ? -6.730 -1.664 -0.373 1.00 98.62 90 GLN A C 1
ATOM 724 O O . GLN A 1 90 ? -7.746 -1.348 0.249 1.00 98.62 90 GLN A O 1
ATOM 729 N N . ALA A 1 91 ? -6.197 -2.884 -0.255 1.00 98.62 91 ALA A N 1
ATOM 730 C CA . ALA A 1 91 ? -6.716 -3.869 0.691 1.00 98.62 91 ALA A CA 1
ATOM 731 C C . ALA A 1 91 ? -6.521 -3.409 2.145 1.00 98.62 91 ALA A C 1
ATOM 733 O O . ALA A 1 91 ? -7.446 -3.522 2.952 1.00 98.62 91 ALA A O 1
ATOM 734 N N . LYS A 1 92 ? -5.352 -2.842 2.464 1.00 98.56 92 LYS A N 1
ATOM 735 C CA . LYS A 1 92 ? -5.056 -2.295 3.792 1.00 98.56 92 LYS A CA 1
ATOM 736 C C . LYS A 1 92 ? -5.901 -1.073 4.131 1.00 98.56 92 LYS A C 1
ATOM 738 O O . LYS A 1 92 ? -6.413 -1.011 5.245 1.00 98.56 92 LYS A O 1
ATOM 743 N N . ASP A 1 93 ? -6.162 -0.184 3.182 1.00 98.69 93 ASP A N 1
ATOM 744 C CA . ASP A 1 93 ? -7.063 0.955 3.398 1.00 98.69 93 ASP A CA 1
ATOM 745 C C . ASP A 1 93 ? -8.492 0.503 3.740 1.00 98.69 93 ASP A C 1
ATOM 747 O O . ASP A 1 93 ? -9.138 1.051 4.638 1.00 98.69 93 ASP A O 1
ATOM 751 N N . ARG A 1 94 ? -8.989 -0.548 3.073 1.00 98.62 94 ARG A N 1
ATOM 752 C CA . ARG A 1 94 ? -10.303 -1.142 3.381 1.00 98.62 94 ARG A CA 1
ATOM 753 C C . ARG A 1 94 ? -10.330 -1.799 4.762 1.00 98.62 94 ARG A C 1
ATOM 755 O O . ARG A 1 94 ? -11.333 -1.684 5.474 1.00 98.62 94 ARG A O 1
ATOM 762 N N . GLU A 1 95 ? -9.252 -2.483 5.140 1.00 98.62 95 GLU A N 1
ATOM 763 C CA . GLU A 1 95 ? -9.093 -3.097 6.463 1.00 98.62 95 GLU A CA 1
ATOM 764 C C . GLU A 1 95 ? -9.103 -2.024 7.560 1.00 98.62 95 GLU A C 1
ATOM 766 O O . GLU A 1 95 ? -9.900 -2.114 8.494 1.00 98.62 95 GLU A O 1
ATOM 771 N N . ILE A 1 96 ? -8.320 -0.953 7.389 1.00 98.62 96 ILE A N 1
ATOM 772 C CA . ILE A 1 96 ? -8.287 0.195 8.304 1.00 98.62 96 ILE A CA 1
ATOM 773 C C . ILE A 1 96 ? -9.680 0.811 8.437 1.00 98.62 96 ILE A C 1
ATOM 775 O O . ILE A 1 96 ? -10.181 0.949 9.550 1.00 98.62 96 ILE A O 1
ATOM 779 N N . ALA A 1 97 ? -10.362 1.101 7.324 1.00 98.56 97 ALA A N 1
ATOM 780 C CA . ALA A 1 97 ? -11.710 1.667 7.361 1.00 98.56 97 ALA A CA 1
ATOM 781 C C . ALA A 1 97 ? -12.708 0.774 8.124 1.00 98.56 97 ALA A C 1
ATOM 783 O O . ALA A 1 97 ? -13.603 1.272 8.812 1.00 98.56 97 ALA A O 1
ATOM 784 N N . THR A 1 98 ? -12.560 -0.548 8.022 1.00 98.50 98 THR A N 1
ATOM 785 C CA . THR A 1 98 ? -13.402 -1.515 8.739 1.00 98.50 98 THR A CA 1
ATOM 786 C C . THR A 1 98 ? -13.098 -1.523 10.235 1.00 98.50 98 THR A C 1
ATOM 788 O O . THR A 1 98 ? -14.026 -1.476 11.051 1.00 98.50 98 THR A O 1
ATOM 791 N N . ILE A 1 99 ? -11.815 -1.529 10.603 1.00 98.56 99 ILE A N 1
ATOM 792 C CA . ILE A 1 99 ? -11.366 -1.473 11.997 1.00 98.56 99 ILE A CA 1
ATOM 793 C C . ILE A 1 99 ? -11.842 -0.173 12.647 1.00 98.56 99 ILE A C 1
ATOM 795 O O . ILE A 1 99 ? -12.497 -0.233 13.682 1.00 98.56 99 ILE A O 1
ATOM 799 N N . THR A 1 100 ? -11.634 0.981 12.009 1.00 98.56 100 THR A N 1
ATOM 800 C CA . THR A 1 100 ? -12.051 2.287 12.541 1.00 98.56 100 THR A CA 1
ATOM 801 C C . THR A 1 100 ? -13.561 2.365 12.777 1.00 98.56 100 THR A C 1
ATOM 803 O O . THR A 1 100 ? -14.004 2.867 13.809 1.00 98.56 100 THR A O 1
ATOM 806 N N . ARG A 1 101 ? -14.389 1.832 11.864 1.00 98.50 101 ARG A N 1
ATOM 807 C CA . ARG A 1 101 ? -15.851 1.777 12.073 1.00 98.50 101 ARG A CA 1
ATOM 808 C C . ARG A 1 101 ? -16.231 0.873 13.244 1.00 98.50 101 ARG A C 1
ATOM 810 O O . ARG A 1 101 ? -17.132 1.208 14.013 1.00 98.50 101 ARG A O 1
ATOM 817 N N . THR A 1 102 ? -15.559 -0.268 13.368 1.00 98.56 102 THR A N 1
ATOM 818 C CA . THR A 1 102 ? -15.797 -1.228 14.453 1.00 98.56 102 THR A CA 1
ATOM 819 C C . THR A 1 102 ? -15.399 -0.634 15.800 1.00 98.56 102 THR A C 1
ATOM 821 O O . THR A 1 102 ? -16.164 -0.714 16.758 1.00 98.56 102 THR A O 1
ATOM 824 N N . GLU A 1 103 ? -14.246 0.028 15.858 1.00 98.56 103 GLU A N 1
ATOM 825 C CA . GLU A 1 103 ? -13.770 0.751 17.031 1.00 98.56 103 GLU A CA 1
ATOM 826 C C . GLU A 1 103 ? -14.766 1.838 17.443 1.00 98.56 103 GLU A C 1
ATOM 828 O O . GLU A 1 103 ? -15.232 1.824 18.578 1.00 98.56 103 GLU A O 1
ATOM 833 N N . ALA A 1 104 ? -15.198 2.697 16.513 1.00 98.56 104 ALA A N 1
ATOM 834 C CA . ALA A 1 104 ? -16.173 3.750 16.796 1.00 98.56 104 ALA A CA 1
ATOM 835 C C . ALA A 1 104 ? -17.494 3.196 17.362 1.00 98.56 104 ALA A C 1
ATOM 837 O O . ALA A 1 104 ? -18.034 3.734 18.334 1.00 98.56 104 ALA A O 1
ATOM 838 N N . LYS A 1 105 ? -17.998 2.088 16.797 1.00 98.56 105 LYS A N 1
ATOM 839 C CA . LYS A 1 105 ? -19.191 1.393 17.304 1.00 98.56 105 LYS A CA 1
ATOM 840 C C . LYS A 1 105 ? -18.974 0.872 18.727 1.00 98.56 105 LYS A C 1
ATOM 842 O O . LYS A 1 105 ? -19.831 1.074 19.585 1.00 98.56 105 LYS A O 1
ATOM 847 N N . ASN A 1 106 ? -17.837 0.231 18.985 1.00 98.56 106 ASN A N 1
ATOM 848 C CA . ASN A 1 106 ? -17.509 -0.309 20.304 1.00 98.56 106 ASN A CA 1
ATOM 849 C C . ASN A 1 106 ? -17.336 0.808 21.340 1.00 98.56 106 ASN A C 1
ATOM 851 O O . ASN A 1 106 ? -17.862 0.702 22.445 1.00 98.56 106 ASN A O 1
ATOM 855 N N . THR A 1 107 ? -16.679 1.913 20.983 1.00 98.62 107 THR A N 1
ATOM 856 C CA . THR A 1 107 ? -16.554 3.093 21.845 1.00 98.62 107 THR A CA 1
ATOM 857 C C . THR A 1 107 ? -17.922 3.665 22.212 1.00 98.62 107 THR A C 1
ATOM 859 O O . THR A 1 107 ? -18.151 3.987 23.377 1.00 98.62 107 THR A O 1
ATOM 862 N N . ALA A 1 108 ? -18.847 3.775 21.254 1.00 98.56 108 ALA A N 1
ATOM 863 C CA . ALA A 1 108 ? -20.206 4.239 21.526 1.00 98.56 108 ALA A CA 1
ATOM 864 C C . ALA A 1 108 ? -20.963 3.282 22.463 1.00 98.56 108 ALA A C 1
ATOM 866 O O . ALA A 1 108 ? -21.588 3.732 23.423 1.00 98.56 108 ALA A O 1
ATOM 867 N N . ALA A 1 109 ? -20.850 1.968 22.240 1.00 98.62 109 ALA A N 1
ATOM 868 C CA . ALA A 1 109 ? -21.459 0.958 23.104 1.00 98.62 109 ALA A CA 1
ATOM 869 C C . ALA A 1 109 ? -20.909 1.016 24.540 1.00 98.62 109 ALA A C 1
ATOM 871 O O . ALA A 1 109 ? -21.680 0.980 25.499 1.00 98.62 109 ALA A O 1
ATOM 872 N N . PHE A 1 110 ? -19.592 1.174 24.706 1.00 98.50 110 PHE A N 1
ATOM 873 C CA . PHE A 1 110 ? -18.986 1.322 26.028 1.00 98.50 110 PHE A CA 1
ATOM 874 C C . PHE A 1 110 ? -19.425 2.602 26.734 1.00 98.50 110 PHE A C 1
ATOM 876 O O . PHE A 1 110 ? -19.710 2.554 27.928 1.00 98.50 110 PHE A O 1
ATOM 883 N N . LYS A 1 111 ? -19.537 3.729 26.020 1.00 98.69 111 LYS A N 1
ATOM 884 C CA . LYS A 1 111 ? -20.067 4.973 26.599 1.00 98.69 111 LYS A CA 1
ATOM 885 C C . LYS A 1 111 ? -21.492 4.787 27.122 1.00 98.69 111 LYS A C 1
ATOM 887 O O . LYS A 1 111 ? -21.746 5.109 28.277 1.00 98.69 111 LYS A O 1
ATOM 892 N N . ALA A 1 112 ? -22.372 4.179 26.326 1.00 98.62 112 ALA A N 1
ATOM 893 C CA . ALA A 1 112 ? -23.742 3.887 26.750 1.00 98.62 112 ALA A CA 1
ATOM 894 C C . ALA A 1 112 ? -23.786 2.967 27.987 1.00 98.62 112 ALA A C 1
ATOM 896 O O . ALA A 1 112 ? -24.568 3.191 28.910 1.00 98.62 112 ALA A O 1
ATOM 897 N N . GLN A 1 113 ? -22.912 1.957 28.046 1.00 98.50 113 GLN A N 1
ATOM 898 C CA . GLN A 1 113 ? -22.823 1.068 29.205 1.00 98.50 113 GLN A CA 1
ATOM 899 C C . GLN A 1 113 ? -22.318 1.794 30.462 1.00 98.50 113 GLN A C 1
ATOM 901 O O . GLN A 1 113 ? -22.822 1.544 31.556 1.00 98.50 113 GLN A O 1
ATOM 906 N N . ILE A 1 114 ? -21.347 2.700 30.318 1.00 98.62 114 ILE A N 1
ATOM 907 C CA . ILE A 1 114 ? -20.845 3.531 31.422 1.00 98.62 114 ILE A CA 1
ATOM 908 C C . ILE A 1 114 ? -21.960 4.431 31.961 1.00 98.62 114 ILE A C 1
ATOM 910 O O . ILE A 1 114 ? -22.148 4.493 33.174 1.00 98.62 114 ILE A O 1
ATOM 914 N N . GLU A 1 115 ? -22.717 5.091 31.084 1.00 98.69 115 GLU A N 1
ATOM 915 C CA . GLU A 1 115 ? -23.845 5.944 31.478 1.00 98.69 115 GLU A CA 1
ATOM 916 C C . GLU A 1 115 ? -24.917 5.148 32.229 1.00 98.69 115 GLU A C 1
ATOM 918 O O . GLU A 1 115 ? -25.384 5.580 33.283 1.00 98.69 115 GLU A O 1
ATOM 923 N N . LYS A 1 116 ? -25.249 3.942 31.753 1.00 98.62 116 LYS A N 1
ATOM 924 C CA . LYS A 1 116 ? -26.196 3.053 32.436 1.00 98.62 116 LYS A CA 1
ATOM 925 C C . LYS A 1 116 ? -25.722 2.682 33.843 1.00 98.62 116 LYS A C 1
ATOM 927 O O . LYS A 1 116 ? -26.481 2.802 34.800 1.00 98.62 116 LYS A O 1
ATOM 932 N N . LEU A 1 117 ? -24.456 2.287 33.988 1.00 98.62 117 LEU A N 1
ATOM 933 C CA . LEU A 1 117 ? -23.878 1.954 35.295 1.00 98.62 117 LEU A CA 1
ATOM 934 C C . LEU A 1 117 ? -23.854 3.162 36.244 1.00 98.62 117 LEU A C 1
ATOM 936 O O . LEU A 1 117 ? -24.050 3.004 37.448 1.00 98.62 117 LEU A O 1
ATOM 940 N N . GLN A 1 118 ? -23.634 4.372 35.724 1.00 98.69 118 GLN A N 1
ATOM 941 C CA . GLN A 1 118 ? -23.718 5.599 36.519 1.00 98.69 118 GLN A CA 1
ATOM 942 C C . GLN A 1 118 ? -25.146 5.856 37.016 1.00 98.69 118 GLN A C 1
ATOM 944 O O . GLN A 1 118 ? -25.322 6.169 38.192 1.00 98.69 118 GLN A O 1
ATOM 949 N N . GLN A 1 119 ? -26.157 5.664 36.164 1.00 98.56 119 GLN A N 1
ATOM 950 C CA . GLN A 1 119 ? -27.565 5.796 36.555 1.00 98.56 119 GLN A CA 1
ATOM 951 C C . GLN A 1 119 ? -27.951 4.781 37.638 1.00 98.56 119 GLN A C 1
ATOM 953 O O . GLN A 1 119 ? -28.497 5.171 38.669 1.00 98.56 119 GLN A O 1
ATOM 958 N N . GLU A 1 120 ? -27.602 3.505 37.448 1.00 98.38 120 GLU A N 1
ATOM 959 C CA . GLU A 1 120 ? -27.863 2.438 38.425 1.00 98.38 120 GLU A CA 1
ATOM 960 C C . GLU A 1 120 ? -27.179 2.725 39.773 1.00 98.38 120 GLU A C 1
ATOM 962 O O . GLU A 1 120 ? -27.788 2.572 40.835 1.00 98.38 120 GLU A O 1
ATOM 967 N N . ARG A 1 121 ? -25.930 3.211 39.750 1.00 98.62 121 ARG A N 1
ATOM 968 C CA . ARG A 1 121 ? -25.209 3.639 40.958 1.00 98.62 121 ARG A CA 1
ATOM 969 C C . ARG A 1 121 ? -25.949 4.766 41.682 1.00 98.62 121 ARG A C 1
ATOM 971 O O . ARG A 1 121 ? -26.097 4.706 42.903 1.00 98.62 121 ARG A O 1
ATOM 978 N N . ASP A 1 122 ? -26.399 5.785 40.957 1.00 98.50 122 ASP A N 1
ATOM 979 C CA . ASP A 1 122 ? -27.065 6.949 41.547 1.00 98.50 122 ASP A CA 1
ATOM 980 C C . ASP A 1 122 ? -28.439 6.583 42.129 1.00 98.50 122 ASP A C 1
ATOM 982 O O . ASP A 1 122 ? -28.818 7.068 43.199 1.00 98.50 122 ASP A O 1
ATOM 986 N N . GLU A 1 123 ? -29.181 5.692 41.469 1.00 98.25 123 GLU A N 1
ATOM 987 C CA . GLU A 1 123 ? -30.425 5.118 41.993 1.00 98.25 123 GLU A CA 1
ATOM 988 C C . GLU A 1 123 ? -30.191 4.307 43.263 1.00 98.25 123 GLU A C 1
ATOM 990 O O . GLU A 1 123 ? -30.885 4.509 44.265 1.00 98.25 123 GLU A O 1
ATOM 995 N N . PHE A 1 124 ? -29.176 3.442 43.256 1.00 98.50 124 PHE A N 1
ATOM 996 C CA . PHE A 1 124 ? -28.802 2.665 44.428 1.00 98.50 124 PHE A CA 1
ATOM 997 C C . PHE A 1 124 ? -28.424 3.577 45.599 1.00 98.50 124 PHE A C 1
ATOM 999 O O . PHE A 1 124 ? -28.890 3.379 46.723 1.00 98.50 124 PHE A O 1
ATOM 1006 N N . GLN A 1 125 ? -27.653 4.634 45.341 1.00 98.56 125 GLN A N 1
ATOM 1007 C CA . GLN A 1 125 ? -27.278 5.611 46.357 1.00 98.56 125 GLN A CA 1
ATOM 1008 C C . GLN A 1 125 ? -28.500 6.341 46.937 1.00 98.56 125 GLN A C 1
ATOM 1010 O O . GLN A 1 125 ? -28.602 6.480 48.160 1.00 98.56 125 GLN A O 1
ATOM 1015 N N . ARG A 1 126 ? -29.467 6.747 46.099 1.00 98.44 126 ARG A N 1
ATOM 1016 C CA . ARG A 1 126 ? -30.742 7.328 46.562 1.00 98.44 126 ARG A CA 1
ATOM 1017 C C . ARG A 1 126 ? -31.518 6.358 47.453 1.00 98.44 126 ARG A C 1
ATOM 1019 O O . ARG A 1 126 ? -32.002 6.756 48.513 1.00 98.44 126 ARG A O 1
ATOM 1026 N N . MET A 1 127 ? -31.604 5.090 47.056 1.00 98.31 127 MET A N 1
ATOM 1027 C CA . MET A 1 127 ? -32.297 4.056 47.824 1.00 98.31 127 MET A CA 1
ATOM 1028 C C . MET A 1 127 ? -31.635 3.808 49.185 1.00 98.31 127 MET A C 1
ATOM 1030 O O . MET A 1 127 ? -32.336 3.720 50.192 1.00 98.31 127 MET A O 1
ATOM 1034 N N . VAL A 1 128 ? -30.301 3.749 49.241 1.00 98.56 128 V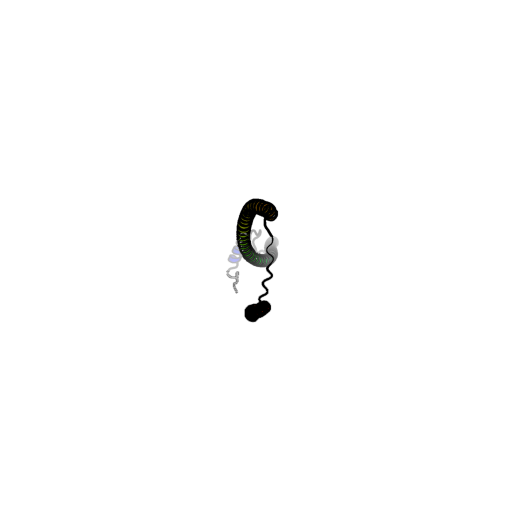AL A N 1
ATOM 1035 C CA . VAL A 1 128 ? -29.544 3.593 50.496 1.00 98.56 128 VAL A CA 1
ATOM 1036 C C . VAL A 1 128 ? -29.824 4.752 51.452 1.00 98.56 128 VAL A C 1
ATOM 1038 O O . VAL A 1 128 ? -30.127 4.520 52.623 1.00 98.56 128 VAL A O 1
ATOM 1041 N N . ILE A 1 129 ? -29.784 5.994 50.959 1.00 98.25 129 ILE A N 1
ATOM 1042 C CA . ILE A 1 129 ? -30.090 7.180 51.773 1.00 98.25 129 ILE A CA 1
ATOM 1043 C C . ILE A 1 129 ? -31.533 7.116 52.294 1.00 98.25 129 ILE A C 1
ATOM 1045 O O . ILE A 1 129 ? -31.759 7.313 53.490 1.00 98.25 129 ILE A O 1
ATOM 1049 N N . GLY A 1 130 ? -32.500 6.787 51.432 1.00 98.12 130 GLY A N 1
ATOM 1050 C CA . GLY A 1 130 ? -33.904 6.641 51.825 1.00 98.12 130 GLY A CA 1
ATOM 1051 C C . GLY A 1 130 ? -34.112 5.550 52.880 1.00 98.12 130 GLY A C 1
ATOM 1052 O O . GLY A 1 130 ? -34.797 5.767 53.879 1.00 98.12 130 GLY A O 1
ATOM 1053 N N . ASN A 1 131 ? -33.461 4.396 52.723 1.00 98.06 131 ASN A N 1
ATOM 1054 C CA . ASN A 1 131 ? -33.523 3.310 53.700 1.00 98.06 131 ASN A CA 1
ATOM 1055 C C . ASN A 1 131 ? -32.945 3.733 55.062 1.00 98.06 131 ASN A C 1
ATOM 1057 O O . ASN A 1 131 ? -33.557 3.484 56.102 1.00 98.06 131 ASN A O 1
ATOM 1061 N N . GLN A 1 132 ? -31.816 4.449 55.057 1.00 98.19 132 GLN A N 1
ATOM 1062 C CA . GLN A 1 132 ? -31.188 4.976 56.268 1.00 98.19 132 GLN A CA 1
ATOM 1063 C C . GLN A 1 132 ? -32.106 5.966 57.010 1.00 98.19 132 GLN A C 1
ATOM 1065 O O . GLN A 1 132 ? -32.188 5.936 58.244 1.00 98.19 132 GLN A O 1
ATOM 1070 N N . GLN A 1 133 ? -32.828 6.818 56.274 1.00 98.00 133 GLN A N 1
ATOM 1071 C CA . GLN A 1 133 ? -33.817 7.741 56.841 1.00 98.00 133 GLN A CA 1
ATOM 1072 C C . GLN A 1 133 ? -34.989 6.988 57.481 1.00 98.00 133 GLN A C 1
ATOM 1074 O O . GLN A 1 133 ? -35.299 7.229 58.649 1.00 98.00 133 GLN A O 1
ATOM 1079 N N . VAL A 1 134 ? -35.582 6.023 56.769 1.00 98.31 134 VAL A N 1
ATOM 1080 C CA . VAL A 1 134 ? -36.684 5.195 57.291 1.00 98.31 134 VAL A CA 1
ATOM 1081 C C . VAL A 1 134 ? -36.255 4.445 58.550 1.00 98.31 134 VAL A C 1
ATOM 1083 O O . VAL A 1 134 ? -36.963 4.476 59.557 1.00 98.31 134 VAL A O 1
ATOM 1086 N N . ARG A 1 135 ? -35.065 3.831 58.543 1.00 98.12 135 ARG A N 1
ATOM 1087 C CA . ARG A 1 135 ? -34.501 3.148 59.715 1.00 98.12 135 ARG A CA 1
ATOM 1088 C C . ARG A 1 135 ? -34.379 4.090 60.910 1.00 98.12 135 ARG A C 1
ATOM 1090 O O . ARG A 1 135 ? -34.724 3.723 62.031 1.00 98.12 135 ARG A O 1
ATOM 1097 N N . THR A 1 136 ? -33.902 5.310 60.676 1.00 98.00 136 THR A N 1
ATOM 1098 C CA . THR A 1 136 ? -33.774 6.330 61.724 1.00 98.00 136 THR A CA 1
ATOM 1099 C C . THR A 1 136 ? -35.144 6.690 62.301 1.00 98.00 136 THR A C 1
ATOM 1101 O O . THR A 1 136 ? -35.317 6.693 63.520 1.00 98.00 136 THR A O 1
ATOM 1104 N N . GLN A 1 137 ? -36.149 6.899 61.448 1.00 97.94 137 GLN A N 1
ATOM 1105 C CA . GLN A 1 137 ? -37.515 7.206 61.874 1.00 97.94 137 GLN A CA 1
ATOM 1106 C C . GLN A 1 137 ? -38.155 6.063 62.676 1.00 97.94 137 GLN A C 1
ATOM 1108 O O . GLN A 1 137 ? -38.703 6.306 63.751 1.00 97.94 137 GLN A O 1
ATOM 1113 N N . GLN A 1 138 ? -37.996 4.815 62.231 1.00 97.56 138 GLN A N 1
ATOM 1114 C CA . GLN A 1 138 ? -38.466 3.631 62.959 1.00 97.56 138 GLN A CA 1
ATOM 1115 C C . GLN A 1 138 ? -37.826 3.507 64.349 1.00 97.56 138 GLN A C 1
ATOM 1117 O O . GLN A 1 138 ? -38.516 3.193 65.320 1.00 97.56 138 GLN A O 1
ATOM 1122 N N . ILE A 1 139 ? -36.527 3.802 64.480 1.00 97.81 139 ILE A N 1
ATOM 1123 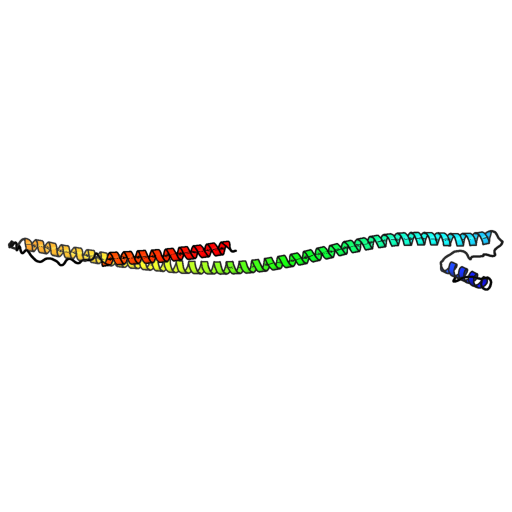C CA . ILE A 1 139 ? -35.841 3.819 65.783 1.00 97.81 139 ILE A CA 1
ATOM 1124 C C . ILE A 1 139 ? -36.462 4.873 66.711 1.00 97.81 139 ILE A C 1
ATOM 1126 O O . ILE A 1 139 ? -36.667 4.605 67.898 1.00 97.81 139 ILE A O 1
ATOM 1130 N N . HIS A 1 140 ? -36.772 6.067 66.200 1.00 98.06 140 HIS A N 1
ATOM 1131 C CA . HIS A 1 140 ? -37.423 7.110 66.995 1.00 98.06 140 HIS A CA 1
ATOM 1132 C C . HIS A 1 140 ? -38.841 6.715 67.427 1.00 98.06 140 HIS A C 1
ATOM 1134 O O . HIS A 1 140 ? -39.192 6.903 68.595 1.00 98.06 140 HIS A O 1
ATOM 1140 N N . GLU A 1 141 ? -39.636 6.128 66.530 1.00 97.75 141 GLU A N 1
ATOM 1141 C CA . GLU A 1 141 ? -40.981 5.640 66.851 1.00 97.75 141 GLU A CA 1
ATOM 1142 C C . GLU A 1 141 ? -40.963 4.510 67.883 1.00 97.75 141 GLU A C 1
ATOM 1144 O O . GLU A 1 141 ? -41.738 4.550 68.840 1.00 97.75 141 GLU A O 1
ATOM 1149 N N . MET A 1 142 ? -40.050 3.543 67.746 1.00 97.38 142 MET A N 1
ATOM 1150 C CA . MET A 1 142 ? -39.856 2.481 68.737 1.00 97.38 142 MET A CA 1
ATOM 1151 C C . MET A 1 142 ? -39.540 3.058 70.115 1.00 97.38 142 MET A C 1
ATOM 1153 O O . MET A 1 142 ? -40.227 2.739 71.080 1.00 97.38 142 MET A O 1
ATOM 1157 N N . LYS A 1 143 ? -38.575 3.984 70.206 1.00 97.94 143 LYS A N 1
ATOM 1158 C CA . LYS A 1 143 ? -38.223 4.645 71.474 1.00 97.94 143 LYS A CA 1
ATOM 1159 C C . LYS A 1 143 ? -39.400 5.412 72.084 1.00 97.94 143 LYS A C 1
ATOM 1161 O O . LYS A 1 143 ? -39.514 5.485 73.306 1.00 97.94 143 LYS A O 1
ATOM 1166 N N . LYS A 1 144 ? -40.269 6.012 71.263 1.00 97.94 144 LYS A N 1
ATOM 1167 C CA . LYS A 1 144 ? -41.487 6.685 71.742 1.00 97.94 144 LYS A CA 1
ATOM 1168 C C . LYS A 1 144 ? -42.478 5.675 72.327 1.00 97.94 144 LYS A C 1
ATOM 1170 O O . LYS A 1 144 ? -42.922 5.868 73.457 1.00 97.94 144 LYS A O 1
ATOM 1175 N N . LYS A 1 145 ? -42.769 4.594 71.596 1.00 97.12 145 LYS A N 1
ATOM 1176 C CA . LYS A 1 145 ? -43.662 3.518 72.057 1.00 97.12 145 LYS A CA 1
ATOM 1177 C C . LYS A 1 145 ? -43.140 2.838 73.317 1.00 97.12 145 LYS A C 1
ATOM 1179 O O . LYS A 1 145 ? -43.919 2.555 74.215 1.00 97.12 145 LYS A O 1
ATOM 1184 N N . GLU A 1 146 ? -41.832 2.636 73.424 1.00 97.06 146 GLU A N 1
ATOM 1185 C CA . GLU A 1 146 ? -41.205 2.042 74.605 1.00 97.06 146 GLU A CA 1
ATOM 1186 C C . GLU A 1 146 ? -41.378 2.930 75.847 1.00 97.06 146 GLU A C 1
ATOM 1188 O O . GLU A 1 146 ? -41.764 2.447 76.909 1.00 97.06 146 GLU A O 1
ATOM 1193 N N . LYS A 1 147 ? -41.233 4.255 75.704 1.00 97.50 147 LYS A N 1
ATOM 1194 C CA . LYS A 1 147 ? -41.552 5.205 76.785 1.00 97.50 147 LYS A CA 1
ATOM 1195 C C . LYS A 1 147 ? -43.032 5.182 77.179 1.00 97.50 147 LYS A C 1
ATOM 1197 O O . LYS A 1 147 ? -43.349 5.319 78.357 1.00 97.50 147 LYS A O 1
ATOM 1202 N N . GLU A 1 148 ? -43.943 5.063 76.215 1.00 96.62 148 GLU A N 1
ATOM 1203 C CA . GLU A 1 148 ? -45.384 4.951 76.485 1.00 96.62 148 GLU A CA 1
ATOM 1204 C C . GLU A 1 148 ? -45.726 3.630 77.183 1.00 96.62 148 GLU A C 1
ATOM 1206 O O . GLU A 1 148 ? -46.492 3.632 78.146 1.00 96.62 148 GLU A O 1
ATOM 1211 N N . TYR A 1 149 ? -45.105 2.529 76.755 1.00 97.19 149 TYR A N 1
ATOM 1212 C CA . TYR A 1 149 ? -45.236 1.215 77.373 1.00 97.19 149 TYR A CA 1
ATOM 1213 C C . TYR A 1 149 ? -44.791 1.236 78.837 1.00 97.19 149 TYR A C 1
ATOM 1215 O O . TYR A 1 149 ? -45.550 0.797 79.696 1.00 97.19 149 TYR A O 1
ATOM 1223 N N . ILE A 1 150 ? -43.628 1.830 79.139 1.00 96.62 150 ILE A N 1
ATOM 1224 C CA . ILE A 1 150 ? -43.141 1.988 80.520 1.00 96.62 150 ILE A CA 1
ATOM 1225 C C . ILE A 1 150 ? -44.170 2.748 81.375 1.00 96.62 150 ILE A C 1
ATOM 1227 O O . ILE A 1 150 ? -44.550 2.272 82.442 1.00 96.62 150 ILE A O 1
ATOM 1231 N N . LYS A 1 151 ? -44.710 3.873 80.883 1.00 96.62 151 LYS A N 1
ATOM 1232 C CA . LYS A 1 151 ? -45.746 4.646 81.602 1.00 96.62 151 LYS A CA 1
ATOM 1233 C C . LYS A 1 151 ? -47.033 3.848 81.838 1.00 96.62 151 LYS A C 1
ATOM 1235 O O . LYS A 1 151 ? -47.662 3.970 82.887 1.00 96.62 151 LYS A O 1
ATOM 1240 N N . LEU A 1 152 ? -47.467 3.063 80.853 1.00 96.25 152 LEU A N 1
ATOM 1241 C CA . LEU A 1 152 ? -48.6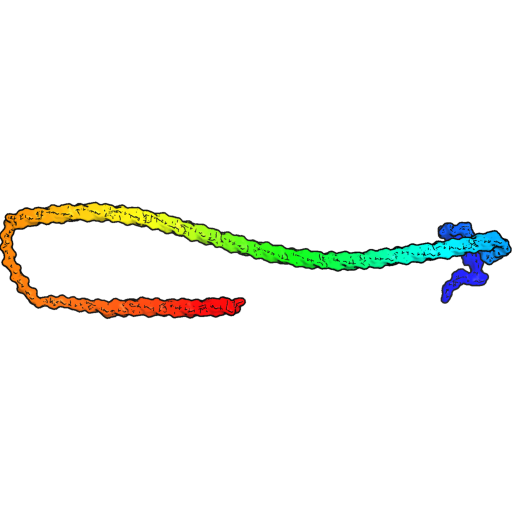34 2.183 80.971 1.00 96.25 152 LEU A CA 1
ATOM 1242 C C . LEU A 1 152 ? -48.393 1.070 81.991 1.00 96.25 152 LEU A C 1
ATOM 1244 O O . LEU A 1 152 ? -49.271 0.790 82.806 1.00 96.25 152 LEU A O 1
ATOM 1248 N N . GLN A 1 153 ? -47.201 0.480 81.976 1.00 95.88 153 GLN A N 1
ATOM 1249 C CA . GLN A 1 153 ? -46.785 -0.541 82.928 1.00 95.88 153 GLN A CA 1
ATOM 1250 C C . GLN A 1 153 ? -46.758 0.010 84.363 1.00 95.88 153 GLN A C 1
ATOM 1252 O O . GLN A 1 153 ? -47.271 -0.636 85.276 1.00 95.88 153 GLN A O 1
ATOM 1257 N N . GLU A 1 154 ? -46.244 1.227 84.567 1.00 94.56 154 GLU A N 1
ATOM 1258 C CA . GLU A 1 154 ? -46.278 1.926 85.860 1.00 94.56 154 GLU A CA 1
ATOM 1259 C C . GLU A 1 154 ? -47.713 2.164 86.356 1.00 94.56 154 GLU A C 1
ATOM 1261 O O . GLU A 1 154 ? -48.027 1.846 87.505 1.00 94.56 154 GLU A O 1
ATOM 1266 N N . ARG A 1 155 ? -48.612 2.656 85.490 1.00 94.19 155 ARG A N 1
ATOM 1267 C CA . ARG A 1 155 ? -50.035 2.859 85.828 1.00 94.19 155 ARG A CA 1
ATOM 1268 C C . ARG A 1 155 ? -50.746 1.555 86.172 1.00 94.19 155 ARG A C 1
ATOM 1270 O O . ARG A 1 155 ? -51.506 1.508 87.134 1.00 94.19 155 ARG A O 1
ATOM 1277 N N . LEU A 1 156 ? -50.505 0.490 85.408 1.00 92.56 156 LEU A N 1
ATOM 1278 C CA . LEU A 1 156 ? -51.082 -0.822 85.692 1.00 92.56 156 LEU A CA 1
ATOM 1279 C C . LEU A 1 156 ? -50.630 -1.328 87.066 1.00 92.56 156 LEU A C 1
ATOM 1281 O O . LEU A 1 156 ? -51.452 -1.803 87.847 1.00 92.56 156 LEU A O 1
ATOM 1285 N N . ASN A 1 157 ? -49.343 -1.181 87.383 1.00 92.12 157 ASN A N 1
ATOM 1286 C CA . ASN A 1 157 ? -48.811 -1.543 88.693 1.00 92.12 157 ASN A CA 1
ATOM 1287 C C . ASN A 1 157 ? -49.448 -0.718 89.823 1.00 92.12 157 ASN A C 1
ATOM 1289 O O . ASN A 1 157 ? -49.776 -1.290 90.862 1.00 92.12 157 ASN A O 1
ATOM 1293 N N . GLN A 1 158 ? -49.680 0.587 89.625 1.00 91.12 158 GLN A N 1
ATOM 1294 C CA . GLN A 1 158 ? -50.421 1.422 90.582 1.00 91.12 158 GLN A CA 1
ATOM 1295 C C . GLN A 1 158 ? -51.837 0.886 90.821 1.00 91.12 158 GLN A C 1
ATOM 1297 O O . GLN A 1 158 ? -52.182 0.593 91.964 1.00 91.12 158 GLN A O 1
ATOM 1302 N N . VAL A 1 159 ? -52.609 0.649 89.755 1.00 90.25 159 VAL A N 1
ATOM 1303 C CA . VAL A 1 159 ? -53.980 0.113 89.852 1.00 90.25 159 VAL A CA 1
ATOM 1304 C C . VAL A 1 159 ? -54.004 -1.252 90.547 1.00 90.25 159 VAL A C 1
ATOM 1306 O O . VAL A 1 159 ? -54.871 -1.516 91.376 1.00 90.25 159 VAL A O 1
ATOM 1309 N N . LEU A 1 160 ? -53.047 -2.137 90.256 1.00 85.62 160 LEU A N 1
ATOM 1310 C CA . LEU A 1 160 ? -52.947 -3.444 90.917 1.00 85.62 160 LEU A CA 1
ATOM 1311 C C . LEU A 1 160 ? -52.632 -3.322 92.416 1.00 85.62 160 LEU A C 1
ATOM 1313 O O . LEU A 1 160 ? -53.150 -4.106 93.216 1.00 85.62 160 LEU A O 1
ATOM 1317 N N . MET A 1 161 ? -51.800 -2.355 92.812 1.00 81.69 161 MET A N 1
ATOM 1318 C CA . MET A 1 161 ? -51.495 -2.079 94.220 1.00 81.69 161 MET A CA 1
ATOM 1319 C C . MET A 1 161 ? -52.694 -1.465 94.956 1.00 81.69 161 MET A C 1
ATOM 1321 O O . MET A 1 161 ? -52.963 -1.851 96.094 1.00 81.69 161 MET A O 1
ATOM 1325 N N . GLU A 1 162 ? -53.447 -0.577 94.306 1.00 79.00 162 GLU A N 1
ATOM 1326 C CA . GLU A 1 162 ? -54.711 -0.029 94.819 1.00 79.00 162 GLU A CA 1
ATOM 1327 C C . GLU A 1 162 ? -55.764 -1.130 94.998 1.00 79.00 162 GLU A C 1
ATOM 1329 O O . GLU A 1 162 ? -56.300 -1.284 96.096 1.00 79.00 162 GLU A O 1
ATOM 1334 N N . LYS A 1 163 ? -55.952 -2.003 93.997 1.00 73.69 163 LYS A N 1
ATOM 1335 C CA . LYS A 1 163 ? -56.831 -3.179 94.107 1.00 73.69 163 LYS A CA 1
ATOM 1336 C C . LYS A 1 163 ? -56.432 -4.117 95.244 1.00 73.69 163 LYS A C 1
ATOM 1338 O O . LYS A 1 163 ? -57.296 -4.654 95.927 1.00 73.69 163 LYS A O 1
ATOM 1343 N N . LYS A 1 164 ? -55.131 -4.338 95.471 1.00 66.94 164 LYS A N 1
ATOM 1344 C CA . LYS A 1 164 ? -54.645 -5.134 96.615 1.00 66.94 164 LYS A CA 1
ATOM 1345 C C . LYS A 1 164 ? -54.946 -4.466 97.962 1.00 66.94 164 LYS A C 1
ATOM 1347 O O . LYS A 1 164 ? -55.139 -5.175 98.947 1.00 66.94 164 LYS A O 1
ATOM 1352 N N . LYS A 1 165 ? -54.986 -3.131 98.016 1.00 59.53 165 LYS A N 1
ATOM 1353 C CA . LYS A 1 165 ? -55.402 -2.365 99.201 1.00 59.53 165 LYS A CA 1
ATOM 1354 C C . LYS A 1 165 ? -56.911 -2.466 99.438 1.00 59.53 165 LYS A C 1
ATOM 1356 O O . LYS A 1 165 ? -57.306 -2.736 100.567 1.00 59.53 165 LYS A O 1
ATOM 1361 N N . GLU A 1 166 ? -57.732 -2.343 98.397 1.00 52.97 166 GLU A N 1
ATOM 1362 C CA . GLU A 1 166 ? -59.191 -2.535 98.483 1.00 52.97 166 GLU A CA 1
ATOM 1363 C C . GLU A 1 166 ? -59.572 -3.990 98.802 1.00 52.97 166 GLU A C 1
ATOM 1365 O O . GLU A 1 166 ? -60.463 -4.237 99.612 1.00 52.97 166 GLU A O 1
ATOM 1370 N N . SER A 1 167 ? -58.833 -4.969 98.272 1.00 49.28 167 SER A N 1
ATOM 1371 C CA . SER A 1 167 ? -59.033 -6.398 98.552 1.00 49.28 167 SER A CA 1
ATOM 1372 C C . SER A 1 167 ? -58.727 -6.798 100.001 1.00 49.28 167 SER A C 1
ATOM 1374 O O . SER A 1 167 ? -59.142 -7.876 100.415 1.00 49.28 167 SER A O 1
ATOM 1376 N N . ARG A 1 168 ? -58.039 -5.965 100.798 1.00 48.78 168 ARG A N 1
ATOM 1377 C CA . ARG A 1 168 ? -57.905 -6.189 102.252 1.00 48.78 168 ARG A CA 1
ATOM 1378 C C . ARG A 1 168 ? -59.132 -5.730 103.053 1.00 48.78 168 ARG A C 1
ATOM 1380 O O . ARG A 1 168 ? -59.164 -5.969 104.254 1.00 48.78 168 ARG A O 1
ATOM 1387 N N . SER A 1 169 ? -60.126 -5.100 102.419 1.00 51.94 169 SER A N 1
ATOM 1388 C CA . SER A 1 169 ? -61.317 -4.549 103.087 1.00 51.94 169 SER A CA 1
ATOM 1389 C C . SER A 1 169 ? -62.657 -4.981 102.460 1.00 51.94 169 SER A C 1
ATOM 1391 O O . SER A 1 169 ? -63.693 -4.410 102.797 1.00 51.94 169 SER A O 1
ATOM 1393 N N . GLY A 1 170 ? -62.680 -5.976 101.569 1.00 44.91 170 GLY A N 1
ATOM 1394 C CA . GLY A 1 170 ? -63.899 -6.418 100.882 1.00 44.91 170 GLY A CA 1
ATOM 1395 C C . GLY A 1 170 ? -64.249 -7.873 101.181 1.00 44.91 170 GLY A C 1
ATOM 1396 O O . GLY A 1 170 ? -63.481 -8.770 100.855 1.00 44.91 170 GLY A O 1
ATOM 1397 N N . MET A 1 171 ? -65.416 -8.092 101.784 1.00 46.75 171 MET A N 1
ATOM 1398 C CA . MET A 1 171 ? -66.035 -9.398 102.031 1.00 46.75 171 MET A CA 1
ATOM 1399 C C . MET A 1 171 ? -66.210 -10.176 100.710 1.00 46.75 171 MET A C 1
ATOM 1401 O O . MET A 1 171 ? -66.840 -9.677 99.777 1.00 46.75 171 MET A O 1
ATOM 1405 N N . GLU A 1 172 ? -65.651 -11.387 100.621 1.00 47.12 172 GLU A N 1
ATOM 1406 C CA . GLU A 1 172 ? -65.802 -12.275 99.460 1.00 47.12 172 GLU A CA 1
ATOM 1407 C C . GLU A 1 172 ? -67.233 -12.823 99.373 1.00 47.12 172 GLU A C 1
ATOM 1409 O O . GLU A 1 172 ? -67.671 -13.599 100.221 1.00 47.12 172 GLU A O 1
ATOM 1414 N N . ILE A 1 173 ? -67.953 -12.464 98.307 1.00 50.09 173 ILE A N 1
ATOM 1415 C CA . ILE A 1 173 ? -69.184 -13.153 97.908 1.00 50.09 173 ILE A CA 1
ATOM 1416 C C . ILE A 1 173 ? -68.811 -14.167 96.826 1.00 50.09 173 ILE A C 1
ATOM 1418 O O . ILE A 1 173 ? -68.695 -13.834 95.646 1.00 50.09 173 ILE A O 1
ATOM 1422 N N . MET A 1 174 ? -68.628 -15.423 97.238 1.00 44.62 174 MET A N 1
ATOM 1423 C CA . MET A 1 174 ? -68.613 -16.562 96.325 1.00 44.62 174 MET A CA 1
ATOM 1424 C C . MET A 1 174 ? -70.038 -16.854 95.855 1.00 44.62 174 MET A C 1
ATOM 1426 O O . MET A 1 174 ? -70.875 -17.308 96.630 1.00 44.62 174 MET A O 1
ATOM 1430 N N . ASN A 1 175 ? -70.300 -16.650 94.566 1.00 45.50 175 ASN A N 1
ATOM 1431 C CA . ASN A 1 175 ? -71.390 -17.333 93.882 1.00 45.50 175 ASN A CA 1
ATOM 1432 C C . ASN A 1 175 ? -70.892 -17.890 92.547 1.00 45.50 175 ASN A C 1
ATOM 1434 O O . ASN A 1 175 ? -70.687 -17.168 91.570 1.00 45.50 175 ASN A O 1
ATOM 1438 N N . LEU A 1 176 ? -70.699 -19.209 92.541 1.00 50.06 176 LEU A N 1
ATOM 1439 C CA . LEU A 1 176 ? -70.585 -20.044 91.354 1.00 50.06 176 LEU A CA 1
ATOM 1440 C C . LEU A 1 176 ? -71.936 -20.047 90.630 1.00 50.06 176 LEU A C 1
ATOM 1442 O O . LEU A 1 176 ? -72.850 -20.771 91.012 1.00 50.06 176 LEU A O 1
ATOM 1446 N N . LEU A 1 177 ? -72.061 -19.264 89.560 1.00 45.22 177 LEU A N 1
ATOM 1447 C CA . LEU A 1 177 ? -73.146 -19.427 88.594 1.00 45.22 177 LEU A CA 1
ATOM 1448 C C . LEU A 1 177 ? -72.660 -20.304 87.439 1.00 45.22 177 LEU A C 1
ATOM 1450 O O . LEU A 1 177 ? -72.145 -19.831 86.428 1.00 45.22 177 LEU A O 1
ATOM 1454 N N . GLN A 1 178 ? -72.859 -21.611 87.617 1.00 48.22 178 GLN A N 1
ATOM 1455 C CA . GLN A 1 178 ? -73.043 -22.553 86.519 1.00 48.22 178 GLN A CA 1
ATOM 1456 C C . GLN A 1 178 ? -74.241 -22.100 85.674 1.00 48.22 178 GLN A C 1
ATOM 1458 O O . GLN A 1 178 ? -75.368 -22.065 86.165 1.00 48.22 178 GLN A O 1
ATOM 1463 N N . LYS A 1 179 ? -74.014 -21.811 84.390 1.00 49.41 179 LYS A N 1
ATOM 1464 C CA . LYS A 1 179 ? -75.018 -22.031 83.343 1.00 49.41 179 LYS A CA 1
ATOM 1465 C C . LYS A 1 179 ? -74.343 -22.577 82.093 1.00 49.41 179 LYS A C 1
ATOM 1467 O O . LYS A 1 179 ? -73.600 -21.883 81.403 1.00 49.41 179 LYS A O 1
ATOM 1472 N N . GLU A 1 180 ? -74.630 -23.846 81.844 1.00 42.97 180 GLU A N 1
ATOM 1473 C CA . GLU A 1 180 ? -74.430 -24.541 80.582 1.00 42.97 180 GLU A CA 1
ATOM 1474 C C . GLU A 1 180 ? -75.314 -23.945 79.475 1.00 42.97 180 GLU A C 1
ATOM 1476 O O . GLU A 1 180 ? -76.380 -23.383 79.730 1.00 42.97 180 GLU A O 1
ATOM 1481 N N . GLY A 1 181 ? -74.884 -24.142 78.225 1.00 49.97 181 GLY A N 1
ATOM 1482 C CA . GLY A 1 181 ? -75.811 -24.212 77.097 1.00 49.97 181 GLY A CA 1
ATOM 1483 C C . GLY A 1 181 ? -75.989 -22.949 76.256 1.00 49.97 181 GLY A C 1
ATOM 1484 O O . GLY A 1 181 ? -77.116 -22.516 76.040 1.00 49.97 181 GLY A O 1
ATOM 1485 N N . ARG A 1 182 ? -74.911 -22.413 75.668 1.00 43.59 182 ARG A N 1
ATOM 1486 C CA . ARG A 1 182 ? -74.991 -21.794 74.330 1.00 43.59 182 ARG A CA 1
ATOM 1487 C C . ARG A 1 182 ? -73.794 -22.221 73.489 1.00 43.59 182 ARG A C 1
ATOM 1489 O O . ARG A 1 182 ? -72.662 -21.819 73.750 1.00 43.59 182 ARG A O 1
ATOM 1496 N N . GLN A 1 183 ? -74.061 -23.054 72.485 1.00 46.56 183 GLN A N 1
ATOM 1497 C CA . GLN A 1 183 ? -73.096 -23.394 71.446 1.00 46.56 183 GLN A CA 1
ATOM 1498 C C . GLN A 1 183 ? -72.623 -22.110 70.754 1.00 46.56 183 GLN A C 1
ATOM 1500 O O . GLN A 1 183 ? -73.414 -21.353 70.192 1.00 46.56 183 GLN A O 1
ATOM 1505 N N . ARG A 1 184 ? -71.311 -21.871 70.813 1.00 47.47 184 ARG A N 1
ATOM 1506 C CA . ARG A 1 184 ? -70.610 -20.937 69.931 1.00 47.47 184 ARG A CA 1
ATOM 1507 C C . ARG A 1 184 ? -70.773 -21.421 68.492 1.00 47.47 184 ARG A C 1
ATOM 1509 O O . ARG A 1 184 ? -70.522 -22.591 68.215 1.00 47.47 184 ARG A O 1
ATOM 1516 N N . GLY A 1 185 ? -71.134 -20.519 67.583 1.00 53.25 185 GLY A N 1
ATOM 1517 C CA . GLY A 1 185 ? -71.111 -20.802 66.152 1.00 53.25 185 GLY A CA 1
ATOM 1518 C C . GLY A 1 185 ? -69.705 -21.209 65.708 1.00 53.25 185 GLY A C 1
ATOM 1519 O O . GLY A 1 185 ?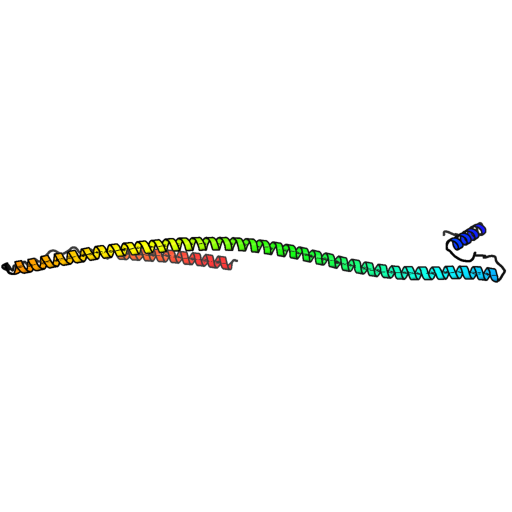 -68.741 -20.468 65.902 1.00 53.25 185 GLY A O 1
ATOM 1520 N N . THR A 1 186 ? -69.581 -22.398 65.125 1.00 51.69 186 THR A N 1
ATOM 1521 C CA . THR A 1 186 ? -68.377 -22.843 64.423 1.00 51.69 186 THR A CA 1
ATOM 1522 C C . THR A 1 186 ? -68.233 -22.051 63.129 1.00 51.69 186 THR A C 1
ATOM 1524 O O . THR A 1 186 ? -68.959 -22.279 62.163 1.00 51.69 186 THR A O 1
ATOM 1527 N N . TRP A 1 187 ? -67.286 -21.115 63.105 1.00 45.44 187 TRP A N 1
ATOM 1528 C CA . TRP A 1 187 ? -66.830 -20.465 61.880 1.00 45.44 187 TRP A CA 1
ATOM 1529 C C . TRP A 1 187 ? -66.039 -21.483 61.043 1.00 45.44 187 TRP A C 1
ATOM 1531 O O . TRP A 1 187 ? -64.892 -21.807 61.352 1.00 45.44 187 TRP A O 1
ATOM 1541 N N . ASN A 1 188 ? -66.657 -22.031 59.995 1.00 55.53 188 ASN A N 1
ATOM 1542 C CA . ASN A 1 188 ? -65.995 -22.935 59.052 1.00 55.53 188 ASN A CA 1
ATOM 1543 C C . ASN A 1 188 ? -65.087 -22.139 58.093 1.00 55.53 188 ASN A C 1
ATOM 1545 O O . ASN A 1 188 ? -65.475 -21.825 56.973 1.00 55.53 188 ASN A O 1
ATOM 1549 N N . GLY A 1 189 ? -63.857 -21.835 58.521 1.00 56.78 189 GLY A N 1
ATOM 1550 C CA . GLY A 1 189 ? -62.847 -21.134 57.707 1.00 56.78 189 GLY A CA 1
ATOM 1551 C C . GLY A 1 189 ? -62.121 -21.993 56.657 1.00 56.78 189 GLY A C 1
ATOM 1552 O O . GLY A 1 189 ? -61.378 -21.468 55.842 1.00 56.78 189 GLY A O 1
ATOM 1553 N N . LYS A 1 190 ? -62.329 -23.318 56.629 1.00 56.34 190 LYS A N 1
ATOM 1554 C CA . LYS A 1 190 ? -61.450 -24.243 55.881 1.00 56.34 190 LYS A CA 1
ATOM 1555 C C . LYS A 1 190 ? -61.623 -24.278 54.353 1.00 56.34 190 LYS A C 1
ATOM 1557 O O . LYS A 1 190 ? -60.761 -24.836 53.684 1.00 56.34 190 LYS A O 1
ATOM 1562 N N . LYS A 1 191 ? -62.712 -23.742 53.783 1.00 56.50 191 LYS A N 1
ATOM 1563 C CA . LYS A 1 191 ? -62.945 -23.809 52.322 1.00 56.50 191 LYS A CA 1
ATOM 1564 C C . LYS A 1 191 ? -62.299 -22.660 51.540 1.00 56.50 191 LYS A C 1
ATOM 1566 O O . LYS A 1 191 ? -61.821 -22.899 50.440 1.00 56.50 191 LYS A O 1
ATOM 1571 N N . ALA A 1 192 ? -62.235 -21.455 52.109 1.00 58.84 192 ALA A N 1
ATOM 1572 C CA . ALA A 1 192 ? -61.690 -20.288 51.410 1.00 58.84 192 ALA A CA 1
ATOM 1573 C C . ALA A 1 192 ? -60.161 -20.357 51.248 1.00 58.84 192 ALA A C 1
ATOM 1575 O O . ALA A 1 192 ? -59.646 -20.022 50.185 1.00 58.84 192 ALA A O 1
ATOM 1576 N N . ASP A 1 193 ? -59.450 -20.858 52.263 1.00 60.41 193 ASP A N 1
ATOM 1577 C CA . ASP A 1 193 ? -57.988 -20.966 52.228 1.00 60.41 193 ASP A CA 1
ATOM 1578 C C . ASP A 1 193 ? -57.513 -21.977 51.178 1.00 60.41 193 ASP A C 1
ATOM 1580 O O . ASP A 1 193 ? -56.575 -21.706 50.436 1.00 60.41 193 ASP A O 1
ATOM 1584 N N . ASN A 1 194 ? -58.188 -23.125 51.060 1.00 70.38 194 ASN A N 1
ATOM 1585 C CA . ASN A 1 194 ? -57.795 -24.173 50.115 1.00 70.38 194 ASN A CA 1
ATOM 1586 C C . ASN A 1 194 ? -57.952 -23.714 48.652 1.00 70.38 194 ASN A C 1
ATOM 1588 O O . ASN A 1 194 ? -57.041 -23.891 47.845 1.00 70.38 194 ASN A O 1
ATOM 1592 N N . ASP A 1 195 ? -59.050 -23.022 48.330 1.00 75.06 195 ASP A N 1
ATOM 1593 C CA . ASP A 1 195 ? -59.251 -22.431 47.001 1.00 75.06 195 ASP A CA 1
ATOM 1594 C C . ASP A 1 195 ? -58.244 -21.307 46.705 1.00 75.06 195 ASP A C 1
ATOM 1596 O O . ASP A 1 195 ? -57.841 -21.116 45.555 1.00 75.06 195 ASP A O 1
ATOM 1600 N N . PHE A 1 196 ? -57.807 -20.570 47.732 1.00 77.94 196 PHE A N 1
ATOM 1601 C CA . PHE A 1 196 ? -56.809 -19.512 47.586 1.00 77.94 196 PHE A CA 1
ATOM 1602 C C . PHE A 1 196 ? -55.412 -20.079 47.312 1.00 77.94 196 PHE A C 1
ATOM 1604 O O . PHE A 1 196 ? -54.752 -19.648 46.366 1.00 77.94 196 PHE A O 1
ATOM 1611 N N . TYR A 1 197 ? -54.989 -21.097 48.069 1.00 81.75 197 TYR A N 1
ATOM 1612 C CA . TYR A 1 197 ? -53.733 -21.803 47.810 1.00 81.75 197 TYR A CA 1
ATOM 1613 C C . TYR A 1 197 ? -53.734 -22.462 46.431 1.00 81.75 197 TYR A C 1
ATOM 1615 O O . TYR A 1 197 ? -52.750 -22.341 45.705 1.00 81.75 197 TYR A O 1
ATOM 1623 N N . LYS A 1 198 ? -54.851 -23.077 46.027 1.00 88.75 198 LYS A N 1
ATOM 1624 C CA . LYS A 1 198 ? -54.991 -23.675 44.698 1.00 88.75 198 LYS A CA 1
ATOM 1625 C C . LYS A 1 198 ? -54.826 -22.645 43.578 1.00 88.75 198 LYS A C 1
ATOM 1627 O O . LYS A 1 198 ? -54.026 -22.863 42.680 1.00 88.75 198 LYS A O 1
ATOM 1632 N N . LYS A 1 199 ? -55.480 -21.480 43.670 1.00 90.75 199 LYS A N 1
ATOM 1633 C CA . LYS A 1 199 ? -55.318 -20.403 42.673 1.00 90.75 199 LYS A CA 1
ATOM 1634 C C . LYS A 1 199 ? -53.884 -19.884 42.571 1.00 90.75 199 LYS A C 1
ATOM 1636 O O . LYS A 1 199 ? -53.440 -19.554 41.476 1.00 90.75 199 LYS A O 1
ATOM 1641 N N . ILE A 1 200 ? -53.169 -19.790 43.693 1.00 88.38 200 ILE A N 1
ATOM 1642 C CA . ILE A 1 200 ? -51.760 -19.376 43.691 1.00 88.38 200 ILE A CA 1
ATOM 1643 C C . ILE A 1 200 ? -50.901 -20.432 42.990 1.00 88.38 200 ILE A C 1
ATOM 1645 O O . ILE A 1 200 ? -50.077 -20.073 42.152 1.00 88.38 200 ILE A O 1
ATOM 1649 N N . VAL A 1 201 ? -51.105 -21.714 43.304 1.00 91.44 201 VAL A N 1
ATOM 1650 C CA . VAL A 1 201 ? -50.375 -22.824 42.674 1.00 91.44 201 VAL A CA 1
ATOM 1651 C C . VAL A 1 201 ? -50.646 -22.864 41.169 1.00 91.44 201 VAL A C 1
ATOM 1653 O O . VAL A 1 201 ? -49.692 -22.840 40.397 1.00 91.44 201 VAL A O 1
ATOM 1656 N N . ASP A 1 202 ? -51.912 -22.798 40.753 1.00 93.69 202 ASP A N 1
ATOM 1657 C CA . ASP A 1 202 ? -52.309 -22.812 39.339 1.00 93.69 202 ASP A CA 1
ATOM 1658 C C . ASP A 1 202 ? -51.684 -21.629 38.565 1.00 93.69 202 ASP A C 1
ATOM 1660 O O . ASP A 1 202 ? -51.185 -21.793 37.451 1.00 93.69 202 ASP A O 1
ATOM 1664 N N . ALA A 1 203 ? -51.638 -20.432 39.167 1.00 93.31 203 ALA A N 1
ATOM 1665 C CA . ALA A 1 203 ? -51.012 -19.255 38.557 1.00 93.31 203 ALA A CA 1
ATOM 1666 C C . ALA A 1 203 ? -49.483 -19.391 38.428 1.00 93.31 203 ALA A C 1
ATOM 1668 O O . ALA A 1 203 ? -48.900 -18.976 37.423 1.00 93.31 203 ALA A O 1
ATOM 1669 N N . TYR A 1 204 ? -48.823 -19.982 39.428 1.00 93.88 204 TYR A N 1
ATOM 1670 C CA . TYR A 1 204 ? -47.389 -20.274 39.364 1.00 93.88 204 TYR A CA 1
ATOM 1671 C C . TYR A 1 204 ? -47.071 -21.349 38.321 1.00 93.88 204 TYR A C 1
ATOM 1673 O O . TYR A 1 204 ? -46.078 -21.221 37.602 1.00 93.88 204 TYR A O 1
ATOM 1681 N N . GLU A 1 205 ? -47.903 -22.386 38.206 1.00 93.75 205 GLU A N 1
ATOM 1682 C CA . GLU A 1 205 ? -47.740 -23.442 37.206 1.00 93.75 205 GLU A CA 1
ATOM 1683 C C . GLU A 1 205 ? -47.915 -22.911 35.782 1.00 93.75 205 GLU A C 1
ATOM 1685 O O . GLU A 1 205 ? -47.060 -23.186 34.937 1.00 93.75 205 GLU A O 1
ATOM 1690 N N . ALA A 1 206 ? -48.937 -22.086 35.532 1.00 94.38 206 ALA A N 1
ATOM 1691 C CA . ALA A 1 206 ? -49.151 -21.440 34.237 1.00 94.38 206 ALA A CA 1
ATOM 1692 C C . ALA A 1 206 ? -47.940 -20.585 33.825 1.00 94.38 206 ALA A C 1
ATOM 1694 O O . ALA A 1 206 ? -47.383 -20.766 32.741 1.00 94.38 206 ALA A O 1
ATOM 1695 N N . LYS A 1 207 ? -47.440 -19.739 34.736 1.00 93.75 207 LYS A N 1
ATOM 1696 C CA . LYS A 1 207 ? -46.262 -18.899 34.474 1.00 93.75 207 LYS A CA 1
ATOM 1697 C C . LYS A 1 207 ? -44.997 -19.726 34.211 1.00 93.75 207 LYS A C 1
ATOM 1699 O O . LYS A 1 207 ? -44.152 -19.347 33.404 1.00 93.75 207 LYS A O 1
ATOM 1704 N N . ASN A 1 208 ? -44.845 -20.862 34.891 1.00 92.31 208 ASN A N 1
ATOM 1705 C CA . ASN A 1 208 ? -43.707 -21.758 34.691 1.00 92.31 208 ASN A CA 1
ATOM 1706 C C . ASN A 1 208 ? -43.784 -22.496 33.341 1.00 92.31 208 ASN A C 1
ATOM 1708 O O . ASN A 1 208 ? -42.750 -22.783 32.740 1.00 92.31 208 ASN A O 1
ATOM 1712 N N . GLN A 1 209 ? -44.988 -22.801 32.847 1.00 93.88 209 GLN A N 1
ATOM 1713 C CA . GLN A 1 209 ? -45.182 -23.365 31.507 1.00 93.88 209 GLN A CA 1
ATOM 1714 C C . GLN A 1 209 ? -44.846 -22.344 30.414 1.00 93.88 209 GLN A C 1
ATOM 1716 O O . GLN A 1 209 ? -44.104 -22.685 29.494 1.00 93.88 209 GLN A O 1
ATOM 1721 N N . GLU A 1 210 ? -45.290 -21.092 30.557 1.00 94.06 210 GLU A N 1
ATOM 1722 C CA . GLU A 1 210 ? -44.936 -19.995 29.641 1.00 94.06 210 GLU A CA 1
ATOM 1723 C C . GLU A 1 210 ? -43.418 -19.770 29.584 1.00 94.06 210 GLU A C 1
ATOM 1725 O O . GLU A 1 210 ? -42.831 -19.787 28.506 1.00 94.06 210 GLU A O 1
ATOM 1730 N N . LEU A 1 211 ? -42.752 -19.685 30.742 1.00 94.25 211 LEU A N 1
ATOM 1731 C CA . LEU A 1 211 ? -41.290 -19.544 30.830 1.00 94.25 211 LEU A CA 1
ATOM 1732 C C . LEU A 1 211 ? -40.526 -20.702 30.176 1.00 94.25 211 LEU A C 1
ATOM 1734 O O . LEU A 1 211 ? -39.431 -20.507 29.639 1.00 94.25 211 LEU A O 1
ATOM 1738 N N . LYS A 1 212 ? -41.066 -21.924 30.253 1.00 94.19 212 LYS A N 1
ATOM 1739 C CA . LYS A 1 212 ? -40.485 -23.101 29.593 1.00 94.19 212 LYS A CA 1
ATOM 1740 C C . LYS A 1 212 ? -40.668 -23.046 28.080 1.00 94.19 212 LYS A C 1
ATOM 1742 O O . LYS A 1 212 ? -39.730 -23.415 27.377 1.00 94.19 212 LYS A O 1
ATOM 1747 N N . ALA A 1 213 ? -41.826 -22.596 27.600 1.00 94.19 213 ALA A N 1
ATOM 1748 C CA . ALA A 1 213 ? -42.085 -22.405 26.176 1.00 94.19 213 ALA A CA 1
ATOM 1749 C C . ALA A 1 213 ? -41.167 -21.317 25.596 1.00 94.19 213 ALA A C 1
ATOM 1751 O O . ALA A 1 213 ? -40.428 -21.582 24.654 1.00 94.19 213 ALA A O 1
ATOM 1752 N N . GLU A 1 214 ? -41.083 -20.158 26.251 1.00 93.88 214 GLU A N 1
ATOM 1753 C CA . GLU A 1 214 ? -40.216 -19.054 25.828 1.00 93.88 214 GLU A CA 1
ATOM 1754 C C . GLU A 1 214 ? -38.730 -19.459 25.823 1.00 93.88 214 GLU A C 1
ATOM 1756 O O . GLU A 1 214 ? -37.996 -19.169 24.880 1.00 93.88 214 GLU A O 1
ATOM 1761 N N . ASN A 1 215 ? -38.271 -20.220 26.825 1.00 93.06 215 ASN A N 1
ATOM 1762 C CA . ASN A 1 215 ? -36.914 -20.780 26.811 1.00 93.06 215 ASN A CA 1
ATOM 1763 C C . ASN A 1 215 ? -36.685 -21.779 25.673 1.00 93.06 215 ASN A C 1
ATOM 1765 O O . ASN A 1 215 ? -35.567 -21.869 25.159 1.00 93.06 215 ASN A O 1
ATOM 1769 N N . ALA A 1 216 ? -37.692 -22.580 25.322 1.00 93.81 216 ALA A N 1
ATOM 1770 C CA . ALA A 1 216 ? -37.592 -23.510 24.205 1.00 93.81 216 ALA A CA 1
ATOM 1771 C C . ALA A 1 216 ? -37.457 -22.744 22.882 1.00 93.81 216 ALA A C 1
ATOM 1773 O O . ALA A 1 216 ? -36.562 -23.068 22.099 1.00 93.81 216 ALA A O 1
ATOM 1774 N N . ASP A 1 217 ? -38.243 -21.684 22.698 1.00 92.81 217 ASP A N 1
ATOM 1775 C CA . ASP A 1 217 ? -38.207 -20.821 21.515 1.00 92.81 217 ASP A CA 1
ATOM 1776 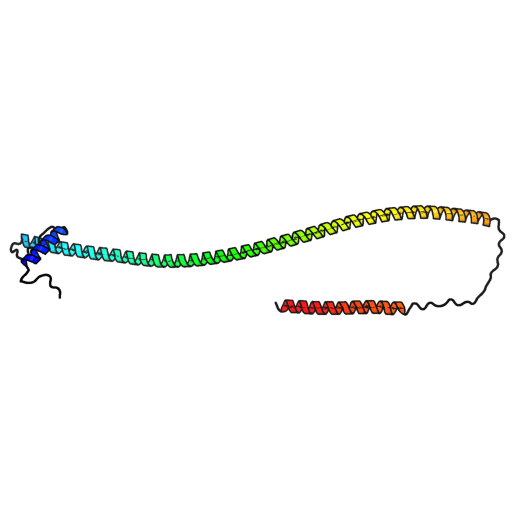C C . ASP A 1 217 ? -36.879 -20.060 21.406 1.00 92.81 217 ASP A C 1
ATOM 1778 O O . ASP A 1 217 ? -36.236 -20.076 20.356 1.00 92.81 217 ASP A O 1
ATOM 1782 N N . LEU A 1 218 ? -36.385 -19.485 22.508 1.00 92.31 218 LEU A N 1
ATOM 1783 C CA . LEU A 1 218 ? -35.074 -18.824 22.555 1.00 92.31 218 LEU A CA 1
ATOM 1784 C C . LEU A 1 218 ? -33.930 -19.795 22.229 1.00 92.31 218 LEU A C 1
ATOM 1786 O O . LEU A 1 218 ? -33.004 -19.456 21.491 1.00 92.31 218 LEU A O 1
ATOM 1790 N N . ARG A 1 219 ? -33.995 -21.030 22.743 1.00 91.44 219 ARG A N 1
ATOM 1791 C CA . ARG A 1 219 ? -33.018 -22.083 22.420 1.00 91.44 219 ARG A CA 1
ATOM 1792 C C . ARG A 1 219 ? -33.126 -22.564 20.977 1.00 91.44 219 ARG A C 1
ATOM 1794 O O . ARG A 1 219 ? -32.117 -23.020 20.446 1.00 91.44 219 ARG A O 1
ATOM 1801 N N . ALA A 1 220 ? -34.309 -22.529 20.369 1.00 90.81 220 ALA A N 1
ATOM 1802 C CA . ALA A 1 220 ? -34.489 -22.855 18.959 1.00 90.81 220 ALA A CA 1
ATOM 1803 C C . ALA A 1 220 ? -33.901 -21.748 18.072 1.00 90.81 220 ALA A C 1
ATOM 1805 O O . ALA A 1 220 ? -33.121 -22.052 17.173 1.00 90.81 220 ALA A O 1
ATOM 1806 N N . LEU A 1 221 ? -34.170 -20.479 18.399 1.00 90.81 221 LEU A N 1
ATOM 1807 C CA . LEU A 1 221 ? -33.641 -19.313 17.688 1.00 90.81 221 LEU A CA 1
ATOM 1808 C C . LEU A 1 221 ? -32.103 -19.287 17.699 1.00 90.81 221 LEU A C 1
ATOM 1810 O O . LEU A 1 221 ? -31.479 -19.096 16.658 1.00 90.81 221 LEU A O 1
ATOM 1814 N N . LEU A 1 222 ? -31.492 -19.574 18.855 1.00 83.50 222 LEU A N 1
ATOM 1815 C CA . LEU A 1 222 ? -30.034 -19.668 19.001 1.00 83.50 222 LEU A CA 1
ATOM 1816 C C . LEU A 1 222 ? -29.399 -20.830 18.224 1.00 83.50 222 LEU A C 1
ATOM 1818 O O . LEU A 1 222 ? -28.220 -20.754 17.908 1.00 83.50 222 LEU A O 1
ATOM 1822 N N . ARG A 1 223 ? -30.141 -21.908 17.934 1.00 85.12 223 ARG A N 1
ATOM 1823 C CA . ARG A 1 223 ? -29.650 -23.022 17.096 1.00 85.12 223 ARG A CA 1
ATOM 1824 C C . ARG A 1 223 ? -29.810 -22.765 15.599 1.00 85.12 223 ARG A C 1
ATOM 1826 O O . ARG A 1 223 ? -29.235 -23.504 14.808 1.00 85.12 223 ARG A O 1
ATOM 1833 N N . SER A 1 224 ? -30.634 -21.786 15.224 1.00 74.56 224 SER A N 1
ATOM 1834 C CA . SER A 1 224 ? -30.873 -21.384 13.833 1.00 74.56 224 SER A CA 1
ATOM 1835 C C . SER A 1 224 ? -30.002 -20.213 13.358 1.00 74.56 224 SER A C 1
ATOM 1837 O O . SER A 1 224 ? -30.148 -19.788 12.214 1.00 74.56 224 SER A O 1
ATOM 1839 N N . MET A 1 225 ? -29.120 -19.697 14.223 1.00 55.97 225 MET A N 1
ATOM 1840 C CA . MET A 1 225 ? -28.034 -18.765 13.885 1.00 55.97 225 MET A CA 1
ATOM 1841 C C . MET A 1 225 ? -26.726 -19.528 13.690 1.00 55.97 225 MET A C 1
ATOM 1843 O O . MET A 1 225 ? -25.944 -19.101 12.815 1.00 55.97 225 MET A O 1
#

pLDDT: mean 87.81, std 16.13, range [42.97, 98.75]

Sequence (225 aa):
EYTFADAGNLDHCTKYLNQTLVTFGFPASLDLFANDPVSVARTCNCIYSLLQQRQRDIEFRESANEQRQRLLSDISRLEAKVERLDAQLQAKDREIATITRTEAKNTAAFKAQIEKLQQERDEFQRMVIGNQQVRTQQIHEMKKKEKEYIKLQERLNQVLMEKKKESRSGMEIMNLLQKEGRQRGTWNGKKADNDFYKKIVDAYEAKNQELKAENADLRALLRSM

InterPro domains:
  IPR021622 Afadin/alpha-actinin-binding [PF11559] (12-158)